Protein AF-A0A2H0BUF7-F1 (afdb_monomer)

Structure (mmCIF, N/CA/C/O backbone):
data_AF-A0A2H0BUF7-F1
#
_entry.id   AF-A0A2H0BUF7-F1
#
loop_
_atom_site.group_PDB
_atom_site.id
_atom_site.type_symbol
_atom_site.label_atom_id
_atom_site.label_alt_id
_atom_site.label_comp_id
_atom_site.label_asym_id
_atom_site.label_entity_id
_atom_site.label_seq_id
_atom_site.pdbx_PDB_ins_code
_atom_site.Cartn_x
_atom_site.Cartn_y
_atom_site.Cartn_z
_atom_site.occupancy
_atom_site.B_iso_or_equiv
_atom_site.auth_seq_id
_atom_site.auth_comp_id
_atom_site.auth_asym_id
_atom_site.auth_atom_id
_atom_site.pdbx_PDB_model_num
ATOM 1 N N . MET A 1 1 ? 34.491 9.961 -11.229 1.00 49.19 1 MET A N 1
ATOM 2 C CA . MET A 1 1 ? 33.604 10.012 -12.411 1.00 49.19 1 MET A CA 1
ATOM 3 C C . MET A 1 1 ? 32.271 9.423 -11.972 1.00 49.19 1 MET A C 1
ATOM 5 O O . MET A 1 1 ? 32.288 8.319 -11.448 1.00 49.19 1 MET A O 1
ATOM 9 N N . VAL A 1 2 ? 31.170 10.182 -12.011 1.00 62.03 2 VAL A N 1
ATOM 10 C CA . VAL A 1 2 ? 29.871 9.695 -11.502 1.00 62.03 2 VAL A CA 1
ATOM 11 C C . VAL A 1 2 ? 29.330 8.655 -12.473 1.00 62.03 2 VAL A C 1
ATOM 13 O O . VAL A 1 2 ? 29.173 8.952 -13.656 1.00 62.03 2 VAL A O 1
ATOM 16 N N . ASP A 1 3 ? 29.054 7.457 -11.966 1.00 88.12 3 ASP A N 1
ATOM 17 C CA . ASP A 1 3 ? 28.520 6.349 -12.750 1.00 88.12 3 ASP A CA 1
ATOM 18 C C . ASP A 1 3 ? 27.209 6.746 -13.457 1.00 88.12 3 ASP A C 1
ATOM 20 O O . ASP A 1 3 ? 26.319 7.364 -12.863 1.00 88.12 3 ASP A O 1
ATOM 24 N N . LEU A 1 4 ? 27.096 6.405 -14.741 1.00 88.19 4 LEU A N 1
ATOM 25 C CA . LEU A 1 4 ? 25.970 6.774 -15.602 1.00 88.19 4 LEU A CA 1
ATOM 26 C C . LEU A 1 4 ? 24.648 6.216 -15.049 1.00 88.19 4 LEU A C 1
ATOM 28 O O . LEU A 1 4 ? 23.607 6.873 -15.110 1.00 88.19 4 LEU A O 1
ATOM 32 N N . SER A 1 5 ? 24.710 5.048 -14.404 1.00 88.19 5 SER A N 1
ATOM 33 C CA . SER A 1 5 ? 23.574 4.433 -13.718 1.00 88.19 5 SER A CA 1
ATOM 34 C C . SER A 1 5 ? 23.087 5.266 -12.524 1.00 88.19 5 SER A C 1
ATOM 36 O O . SER A 1 5 ? 21.879 5.419 -12.323 1.00 88.19 5 SER A O 1
ATOM 38 N N . THR A 1 6 ? 24.013 5.886 -11.788 1.00 91.31 6 THR A N 1
ATOM 39 C CA . THR A 1 6 ? 23.703 6.773 -10.660 1.00 91.31 6 THR A CA 1
ATOM 40 C C . THR A 1 6 ? 23.067 8.070 -11.156 1.00 91.31 6 THR A C 1
ATOM 42 O O . THR A 1 6 ? 22.074 8.524 -10.589 1.00 91.31 6 THR A O 1
ATOM 45 N N . GLN A 1 7 ? 23.561 8.629 -12.265 1.00 90.56 7 GLN A N 1
ATOM 46 C CA . GLN A 1 7 ? 22.965 9.818 -12.886 1.00 90.56 7 GLN A CA 1
ATOM 47 C C . GLN A 1 7 ? 21.537 9.549 -13.383 1.00 90.56 7 GLN A C 1
ATOM 49 O O . GLN A 1 7 ? 20.648 10.382 -13.198 1.00 90.56 7 GLN A O 1
ATOM 54 N N . ALA A 1 8 ? 21.293 8.373 -13.970 1.00 87.94 8 ALA A N 1
ATOM 55 C CA . ALA A 1 8 ? 19.965 7.966 -14.422 1.00 87.94 8 ALA A CA 1
ATOM 56 C C . ALA A 1 8 ? 18.971 7.843 -13.255 1.00 87.94 8 ALA A C 1
ATOM 58 O O . ALA A 1 8 ? 17.825 8.281 -13.366 1.00 87.94 8 ALA A O 1
ATOM 59 N N . ILE A 1 9 ? 19.417 7.289 -12.120 1.00 85.94 9 ILE A N 1
ATOM 60 C CA . ILE A 1 9 ? 18.610 7.190 -10.895 1.00 85.94 9 ILE A CA 1
ATOM 61 C C . ILE A 1 9 ? 18.313 8.582 -10.335 1.00 85.94 9 ILE A C 1
ATOM 63 O O . ILE A 1 9 ? 17.163 8.877 -10.026 1.00 85.94 9 ILE A O 1
ATOM 67 N N . GLN A 1 10 ? 19.317 9.456 -10.243 1.00 86.94 10 GLN A N 1
ATOM 68 C CA . GLN A 1 10 ? 19.128 10.823 -9.750 1.00 86.94 10 GLN A CA 1
ATOM 69 C C . GLN A 1 10 ? 18.143 11.617 -10.617 1.00 86.94 10 GLN A C 1
ATOM 71 O O . GLN A 1 10 ? 17.283 12.308 -10.078 1.00 86.94 10 GLN A O 1
ATOM 76 N N . ALA A 1 11 ? 18.211 11.472 -11.944 1.00 85.00 11 ALA A N 1
ATOM 77 C CA . ALA A 1 11 ? 17.245 12.085 -12.854 1.00 85.00 11 ALA A CA 1
ATOM 78 C C . ALA A 1 11 ? 15.816 11.568 -12.610 1.00 85.00 11 ALA A C 1
ATOM 80 O O . ALA A 1 11 ? 14.881 12.361 -12.529 1.00 85.00 11 ALA A O 1
ATOM 81 N N . ALA A 1 12 ? 15.647 10.255 -12.415 1.00 80.81 12 ALA A N 1
ATOM 82 C CA . ALA A 1 12 ? 14.349 9.662 -12.090 1.00 80.81 12 ALA A CA 1
ATOM 83 C C . ALA A 1 12 ? 13.805 10.140 -10.729 1.00 80.81 12 ALA A C 1
ATOM 85 O O . ALA A 1 12 ? 12.618 10.436 -10.616 1.00 80.81 12 ALA A O 1
ATOM 86 N N . LEU A 1 13 ? 14.663 10.267 -9.710 1.00 80.38 13 LEU A N 1
ATOM 87 C CA . LEU A 1 13 ? 14.287 10.801 -8.393 1.00 80.38 13 LEU A CA 1
ATOM 88 C C . LEU A 1 13 ? 13.879 12.279 -8.458 1.00 80.38 13 LEU A C 1
ATOM 90 O O . LEU A 1 13 ? 12.966 12.694 -7.750 1.00 80.38 13 LEU A O 1
ATOM 94 N N . ALA A 1 14 ? 14.508 13.057 -9.340 1.00 84.12 14 ALA A N 1
ATOM 95 C CA . ALA A 1 14 ? 14.150 14.447 -9.610 1.00 84.12 14 ALA A CA 1
ATOM 96 C C . ALA A 1 14 ? 12.907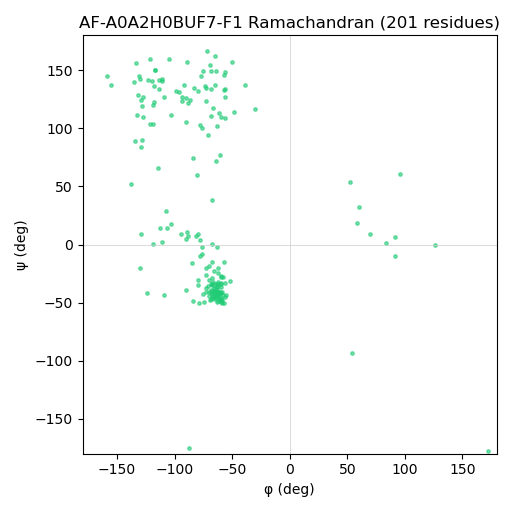 14.602 -10.513 1.00 84.12 14 ALA A C 1
ATOM 98 O O . ALA A 1 14 ? 12.562 15.723 -10.877 1.00 84.12 14 ALA A O 1
ATOM 99 N N . CYS A 1 15 ? 12.243 13.500 -10.889 1.00 84.50 15 CYS A N 1
ATOM 100 C CA . CYS A 1 15 ? 11.136 13.469 -11.852 1.00 84.50 15 CYS A CA 1
ATOM 101 C C . CYS A 1 15 ? 11.496 14.010 -13.252 1.00 84.50 15 CYS A C 1
ATOM 103 O O . CYS A 1 15 ? 10.609 14.307 -14.052 1.00 84.50 15 CYS A O 1
ATOM 105 N N . ASP A 1 16 ? 12.787 14.092 -13.586 1.00 87.31 16 ASP A N 1
ATOM 106 C CA . ASP A 1 16 ? 13.272 14.426 -14.926 1.00 87.31 16 ASP A CA 1
ATOM 107 C C . ASP A 1 16 ? 13.300 13.153 -15.786 1.00 87.31 16 ASP A C 1
ATOM 109 O O . ASP A 1 16 ? 14.335 12.521 -16.037 1.00 87.31 16 ASP A O 1
ATOM 113 N N . TRP A 1 17 ? 12.105 12.726 -16.198 1.00 86.00 17 TRP A N 1
ATOM 114 C CA . TRP A 1 17 ? 11.909 11.463 -16.904 1.00 86.00 17 TRP A CA 1
ATOM 115 C C . TRP A 1 17 ? 12.558 11.449 -18.286 1.00 86.00 17 TRP A C 1
ATOM 117 O O . TRP A 1 17 ? 13.036 10.404 -18.722 1.00 86.00 17 TRP A O 1
ATOM 127 N N . GLN A 1 18 ? 12.626 12.590 -18.978 1.00 89.62 18 GLN A N 1
ATOM 128 C CA . GLN A 1 18 ? 13.263 12.663 -20.295 1.00 89.62 18 GLN A CA 1
ATOM 129 C C . GLN A 1 18 ? 14.776 12.461 -20.191 1.00 89.62 18 GLN A C 1
ATOM 131 O O . GLN A 1 18 ? 15.356 11.725 -20.997 1.00 89.62 18 GLN A O 1
ATOM 136 N N . LYS A 1 19 ? 15.419 13.057 -19.179 1.00 88.44 19 LYS A N 1
ATOM 137 C CA . LYS A 1 19 ? 16.836 12.817 -18.900 1.00 88.44 19 LYS A CA 1
ATOM 138 C C . LYS A 1 19 ? 17.081 11.386 -18.429 1.00 88.44 19 LYS A C 1
ATOM 140 O O . LYS A 1 19 ? 18.008 10.747 -18.922 1.00 88.44 19 LYS A O 1
ATOM 145 N N . ALA A 1 20 ? 16.224 10.848 -17.560 1.00 88.44 20 ALA A N 1
ATOM 146 C CA . ALA A 1 20 ? 16.311 9.455 -17.125 1.00 88.44 20 ALA A CA 1
ATOM 147 C C . ALA A 1 20 ? 16.205 8.472 -18.306 1.00 88.44 20 ALA A C 1
ATOM 149 O O . ALA A 1 20 ? 16.967 7.509 -18.368 1.00 88.44 20 ALA A O 1
ATOM 150 N N . ILE A 1 21 ? 15.320 8.726 -19.277 1.00 93.00 21 ILE A N 1
ATOM 151 C CA . ILE A 1 21 ? 15.210 7.915 -20.500 1.00 93.00 21 ILE A CA 1
ATOM 152 C C . ILE A 1 21 ? 16.506 7.974 -21.308 1.00 93.00 21 ILE A C 1
ATOM 154 O O . ILE A 1 21 ? 17.018 6.924 -21.687 1.00 93.00 21 ILE A O 1
ATOM 158 N N . LYS A 1 22 ? 17.058 9.170 -21.556 1.00 94.12 22 LYS A N 1
ATOM 159 C CA . LYS A 1 22 ? 18.311 9.318 -22.320 1.00 94.12 22 LYS A CA 1
ATOM 160 C C . LYS A 1 22 ? 19.458 8.534 -21.684 1.00 94.12 22 LYS A C 1
ATOM 162 O O . LYS A 1 22 ? 20.087 7.729 -22.362 1.00 94.12 22 LYS A O 1
ATOM 167 N N . LEU A 1 23 ? 19.661 8.711 -20.380 1.00 93.06 23 LEU A N 1
ATOM 168 C CA . LEU A 1 23 ? 20.745 8.055 -19.648 1.00 93.06 23 LEU A CA 1
ATOM 169 C C . LEU A 1 23 ? 20.563 6.530 -19.600 1.00 93.06 23 LEU A C 1
ATOM 171 O O . LEU A 1 23 ? 21.514 5.787 -19.823 1.00 93.06 23 LEU A O 1
ATOM 175 N N . ASN A 1 24 ? 19.338 6.037 -19.378 1.00 91.69 24 ASN A N 1
ATOM 176 C CA . ASN A 1 24 ? 19.084 4.594 -19.404 1.00 91.69 24 ASN A CA 1
ATOM 177 C C . ASN A 1 24 ? 19.190 3.997 -20.817 1.00 91.69 24 ASN A C 1
ATOM 179 O O . ASN A 1 24 ? 19.596 2.848 -20.950 1.00 91.69 24 ASN A O 1
ATOM 183 N N . LEU A 1 25 ? 18.873 4.744 -21.878 1.00 93.38 25 LEU A N 1
ATOM 184 C CA . LEU A 1 25 ? 19.107 4.286 -23.251 1.00 93.38 25 LEU A CA 1
ATOM 185 C C . LEU A 1 25 ? 20.599 4.148 -23.559 1.00 93.38 25 LEU A C 1
ATOM 187 O O . LEU A 1 25 ? 20.980 3.219 -24.262 1.00 93.38 25 LEU A O 1
ATOM 191 N N . GLU A 1 26 ? 21.440 5.047 -23.050 1.00 93.56 26 GLU A N 1
ATOM 192 C CA . GLU A 1 26 ? 22.897 4.934 -23.182 1.00 93.56 26 GLU A CA 1
ATOM 193 C C . GLU A 1 26 ? 23.434 3.699 -22.449 1.00 93.56 26 GLU A C 1
ATOM 195 O O . GLU A 1 26 ? 24.213 2.943 -23.029 1.00 9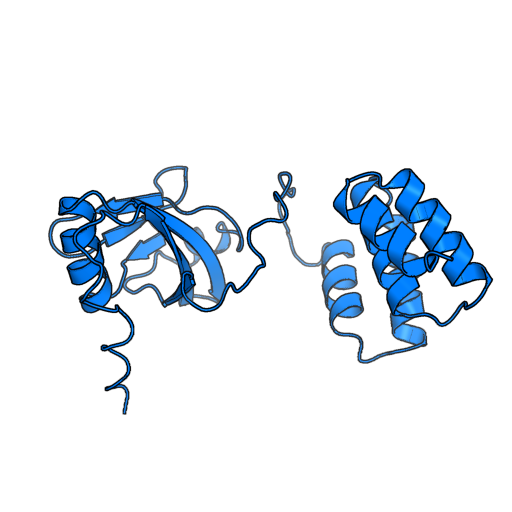3.56 26 GLU A O 1
ATOM 200 N N . LEU A 1 27 ? 22.939 3.429 -21.235 1.00 91.56 27 LEU A N 1
ATOM 201 C CA . LEU A 1 27 ? 23.263 2.208 -20.488 1.00 91.56 27 LEU A CA 1
ATOM 202 C C . LEU A 1 27 ? 22.852 0.946 -21.252 1.00 91.56 27 LEU A C 1
ATOM 204 O O . LEU A 1 27 ? 23.662 0.048 -21.438 1.00 91.56 27 LEU A O 1
ATOM 208 N N . VAL A 1 28 ? 21.621 0.894 -21.766 1.00 92.25 28 VAL A N 1
ATOM 209 C CA . VAL A 1 28 ? 21.120 -0.271 -22.514 1.00 92.25 28 VAL A CA 1
ATOM 210 C C . VAL A 1 28 ? 21.846 -0.444 -23.855 1.00 92.25 28 VAL A C 1
ATOM 212 O O . VAL A 1 28 ? 21.994 -1.564 -24.330 1.00 92.25 28 VAL A O 1
ATOM 215 N N . LYS A 1 29 ? 22.344 0.630 -24.479 1.00 91.81 29 LYS A N 1
ATOM 216 C CA . LYS A 1 29 ? 23.190 0.517 -25.681 1.00 91.81 29 LYS A CA 1
ATOM 217 C C . LYS A 1 29 ? 24.544 -0.119 -25.379 1.00 91.81 29 LYS A C 1
ATOM 219 O O . LYS A 1 29 ? 25.026 -0.896 -26.197 1.00 91.81 29 LYS A O 1
ATOM 224 N N . ALA A 1 30 ? 25.154 0.229 -24.247 1.00 90.12 30 ALA A N 1
ATOM 225 C CA . ALA A 1 30 ? 26.421 -0.357 -23.817 1.00 90.12 30 ALA A CA 1
ATOM 226 C C . ALA A 1 30 ? 26.243 -1.808 -23.341 1.00 90.12 30 ALA A C 1
ATOM 228 O O . ALA A 1 30 ? 27.054 -2.672 -23.663 1.00 90.12 30 ALA A O 1
ATOM 229 N N . THR A 1 31 ? 25.161 -2.077 -22.610 1.00 88.44 31 THR A N 1
ATOM 230 C CA . THR A 1 31 ? 24.830 -3.388 -22.040 1.00 88.44 31 THR A CA 1
ATOM 231 C C . THR A 1 31 ? 23.354 -3.719 -22.288 1.00 88.44 31 THR A C 1
ATOM 233 O O . THR A 1 31 ? 22.507 -3.413 -21.441 1.00 88.44 31 THR A O 1
ATOM 236 N N . PRO A 1 32 ? 23.020 -4.354 -23.431 1.00 88.62 32 PRO A N 1
ATOM 237 C CA . PRO A 1 32 ? 21.633 -4.654 -23.804 1.00 88.62 32 PRO A CA 1
ATOM 238 C C . PRO A 1 32 ? 20.877 -5.546 -22.815 1.00 88.62 32 PRO A C 1
ATOM 240 O O . PRO A 1 32 ? 19.659 -5.420 -22.703 1.00 88.62 32 PRO A O 1
ATOM 243 N N . ASP A 1 33 ? 21.597 -6.390 -22.074 1.00 89.25 33 ASP A N 1
ATOM 244 C CA . ASP A 1 33 ? 21.023 -7.349 -21.126 1.00 89.25 33 ASP A CA 1
ATOM 245 C C . ASP A 1 33 ? 20.967 -6.828 -19.676 1.00 89.25 33 ASP A C 1
ATOM 247 O O . ASP A 1 33 ? 20.642 -7.580 -18.755 1.00 89.25 33 ASP A O 1
ATOM 251 N N . ASP A 1 34 ? 21.251 -5.539 -19.438 1.00 89.31 34 ASP A N 1
ATOM 252 C CA . ASP A 1 34 ? 21.115 -4.942 -18.104 1.00 89.31 34 ASP A CA 1
ATOM 253 C C . ASP A 1 34 ? 19.633 -4.802 -17.714 1.00 89.31 34 ASP A C 1
ATOM 255 O O . ASP A 1 34 ? 18.953 -3.805 -17.985 1.00 89.31 34 ASP A O 1
ATOM 259 N N . VAL A 1 35 ? 19.143 -5.816 -17.001 1.00 88.44 35 VAL A N 1
ATOM 260 C CA . VAL A 1 35 ? 17.783 -5.891 -16.460 1.00 88.44 35 VAL A CA 1
ATOM 261 C C . VAL A 1 35 ? 17.442 -4.691 -15.566 1.00 88.44 35 VAL A C 1
ATOM 263 O O . VAL A 1 35 ? 16.288 -4.254 -15.543 1.00 88.44 35 VAL A O 1
ATOM 266 N N . GLN A 1 36 ? 18.402 -4.117 -14.836 1.00 87.19 36 GLN A N 1
ATOM 267 C CA . GLN A 1 36 ? 18.141 -2.962 -13.976 1.00 87.19 36 GLN A CA 1
ATOM 268 C C . GLN A 1 36 ? 17.981 -1.677 -14.793 1.00 87.19 36 GLN A C 1
ATOM 270 O O . GLN A 1 36 ? 17.080 -0.882 -14.511 1.00 87.19 36 GL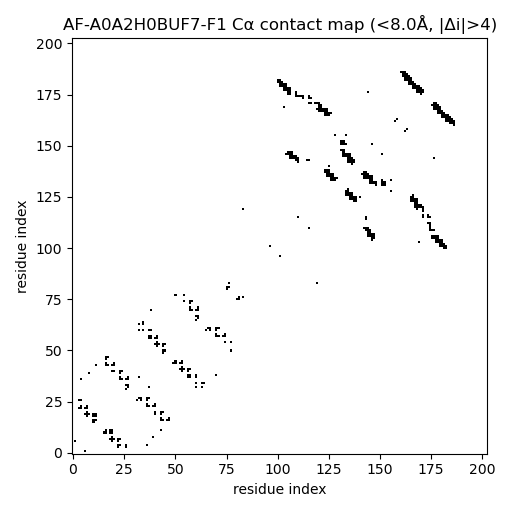N A O 1
ATOM 275 N N . ALA A 1 37 ? 18.824 -1.447 -15.804 1.00 89.38 37 ALA A N 1
ATOM 276 C CA . ALA A 1 37 ? 18.658 -0.318 -16.725 1.00 89.38 37 ALA A CA 1
ATOM 277 C C . ALA A 1 37 ? 17.366 -0.439 -17.546 1.00 89.38 37 ALA A C 1
ATOM 279 O O . ALA A 1 37 ? 16.619 0.534 -17.655 1.00 89.38 37 ALA A O 1
ATOM 280 N N . LEU A 1 38 ? 17.031 -1.638 -18.034 1.00 90.56 38 LEU A N 1
ATOM 281 C CA . LEU A 1 38 ? 15.776 -1.897 -18.746 1.00 90.56 38 LEU A CA 1
ATOM 282 C C . LEU A 1 38 ? 14.546 -1.642 -17.860 1.00 90.56 38 LEU A C 1
ATOM 284 O O . LEU A 1 38 ? 13.579 -1.030 -18.314 1.00 90.56 38 LEU A O 1
ATOM 288 N N . ASN A 1 39 ? 14.573 -2.054 -16.586 1.00 89.81 39 ASN A N 1
ATOM 289 C CA . ASN A 1 39 ? 13.480 -1.783 -15.646 1.00 89.81 39 ASN A CA 1
ATOM 290 C C . ASN A 1 39 ? 13.297 -0.280 -15.392 1.00 89.81 39 ASN A C 1
ATOM 292 O O . ASN A 1 39 ? 12.166 0.214 -15.428 1.00 89.81 39 ASN A O 1
ATOM 296 N N . ARG A 1 40 ? 14.400 0.451 -15.174 1.00 91.38 40 ARG A N 1
ATOM 297 C CA . ARG A 1 40 ? 14.392 1.914 -15.006 1.00 91.38 40 ARG A CA 1
ATOM 298 C C . ARG A 1 40 ? 13.857 2.610 -16.259 1.00 91.38 40 ARG A C 1
ATOM 300 O O . ARG A 1 40 ? 12.963 3.445 -16.153 1.00 91.38 40 ARG A O 1
ATOM 307 N N . LEU A 1 41 ? 14.322 2.199 -17.440 1.00 91.44 41 LEU A N 1
ATOM 308 C CA . LEU A 1 41 ? 13.875 2.719 -18.732 1.00 91.44 41 LEU A CA 1
ATOM 309 C C . LEU A 1 41 ? 12.373 2.499 -18.954 1.00 91.44 41 LEU A C 1
ATOM 311 O O . LEU A 1 41 ? 11.654 3.424 -19.331 1.00 91.44 41 LEU A O 1
ATOM 315 N N . ALA A 1 42 ? 11.884 1.283 -18.698 1.00 90.69 42 ALA A N 1
ATOM 316 C CA . ALA A 1 42 ? 10.470 0.952 -18.830 1.00 90.69 42 ALA A CA 1
ATOM 317 C C . ALA A 1 42 ? 9.601 1.787 -17.881 1.00 90.69 42 ALA A C 1
ATOM 319 O O . ALA A 1 42 ? 8.549 2.279 -18.290 1.00 90.69 42 ALA A O 1
ATOM 320 N N .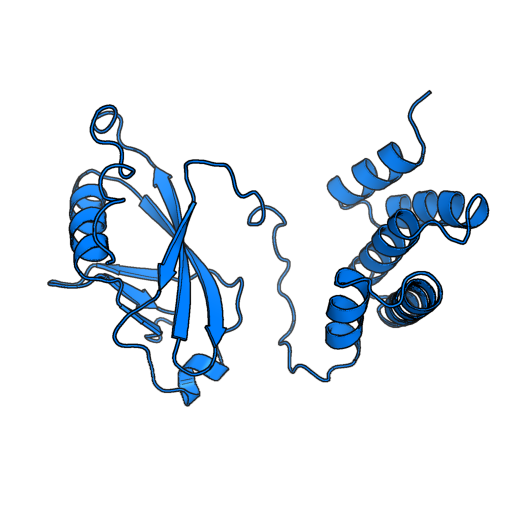 TYR A 1 43 ? 10.058 2.000 -16.643 1.00 86.69 43 TYR A N 1
ATOM 321 C CA . TYR A 1 43 ? 9.364 2.853 -15.684 1.00 86.69 43 TYR A CA 1
ATOM 322 C C . TYR A 1 43 ? 9.314 4.314 -16.149 1.00 86.69 43 TYR A C 1
ATOM 324 O O . TYR A 1 43 ? 8.241 4.911 -16.150 1.00 86.69 43 TYR A O 1
ATOM 332 N N . SER A 1 44 ? 10.426 4.882 -16.626 1.00 88.62 44 SER A N 1
ATOM 333 C CA . SER A 1 44 ? 10.436 6.255 -17.151 1.00 88.62 44 SER A CA 1
ATOM 334 C C . SER A 1 44 ? 9.529 6.428 -18.381 1.00 88.62 44 SER A C 1
ATOM 336 O O . SER A 1 44 ? 8.909 7.479 -18.543 1.00 88.62 44 SER A O 1
ATOM 338 N N . HIS A 1 45 ? 9.375 5.393 -19.216 1.00 86.44 45 HIS A 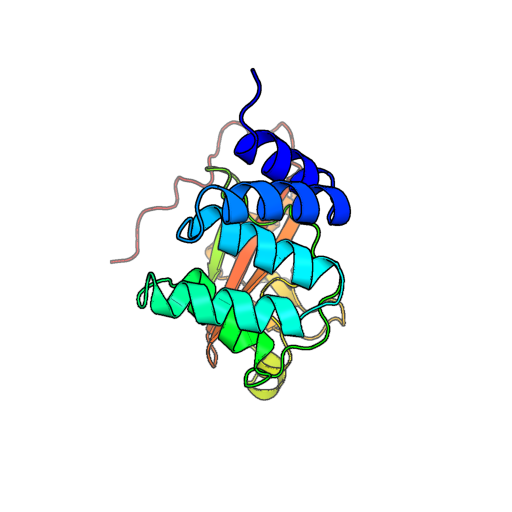N 1
ATOM 339 C CA . HIS A 1 45 ? 8.396 5.395 -20.311 1.00 86.44 45 HIS A CA 1
ATOM 340 C C . HIS A 1 45 ? 6.937 5.379 -19.833 1.00 86.44 45 HIS A C 1
ATOM 342 O O . HIS A 1 45 ? 6.098 6.021 -20.458 1.00 86.44 45 HIS A O 1
ATOM 348 N N . ILE A 1 46 ? 6.623 4.715 -18.715 1.00 83.19 46 ILE A N 1
ATOM 349 C CA . ILE A 1 46 ? 5.286 4.804 -18.100 1.00 83.19 46 ILE A CA 1
ATOM 350 C C . ILE A 1 46 ? 5.003 6.240 -17.646 1.00 83.19 46 ILE A C 1
ATOM 352 O O . ILE A 1 46 ? 3.917 6.753 -17.892 1.00 83.19 46 ILE A O 1
ATOM 356 N N . GLN A 1 47 ? 5.982 6.898 -17.018 1.00 82.12 47 GLN A N 1
ATOM 357 C CA . GLN A 1 47 ? 5.820 8.263 -16.495 1.00 82.12 47 GLN A CA 1
ATOM 358 C C . GLN A 1 47 ? 5.706 9.333 -17.591 1.00 82.12 47 GLN A C 1
ATOM 360 O O . GLN A 1 47 ? 5.231 10.433 -17.331 1.00 82.12 47 GLN A O 1
ATOM 365 N N . THR A 1 48 ? 6.123 9.016 -18.819 1.00 80.69 48 THR A N 1
ATOM 366 C CA . THR A 1 48 ? 6.053 9.911 -19.988 1.00 80.69 48 THR A CA 1
ATOM 367 C C . THR A 1 48 ? 4.908 9.565 -20.942 1.00 80.69 48 THR A C 1
ATOM 369 O O . THR A 1 48 ? 4.917 10.004 -22.089 1.00 80.69 48 THR A O 1
ATOM 372 N N . ASP A 1 49 ? 3.925 8.792 -20.469 1.00 80.19 49 ASP A N 1
ATOM 373 C CA . ASP A 1 49 ? 2.733 8.379 -21.222 1.00 80.19 49 ASP A CA 1
ATOM 374 C C . ASP A 1 49 ? 3.042 7.560 -22.498 1.00 80.19 49 ASP A C 1
ATOM 376 O O . ASP A 1 49 ? 2.301 7.577 -23.479 1.00 80.19 49 ASP A O 1
ATOM 380 N N . ASP A 1 50 ? 4.127 6.769 -22.484 1.00 79.88 50 ASP A N 1
ATOM 381 C CA . ASP A 1 50 ? 4.451 5.786 -23.533 1.00 79.88 50 ASP A CA 1
ATOM 382 C C . ASP A 1 50 ? 4.393 4.330 -23.010 1.00 79.88 50 ASP A C 1
ATOM 384 O O . ASP A 1 50 ? 5.396 3.597 -22.972 1.00 79.88 50 ASP A O 1
ATOM 388 N N . PRO A 1 51 ? 3.198 3.842 -22.618 1.00 81.62 51 PRO A N 1
ATOM 389 C CA . PRO A 1 51 ? 3.023 2.490 -22.088 1.00 81.62 51 PRO A CA 1
ATOM 390 C C . PRO A 1 51 ? 3.300 1.400 -23.135 1.00 81.62 51 PRO A C 1
ATOM 392 O O . PRO A 1 51 ? 3.622 0.260 -22.785 1.00 81.62 51 PRO A O 1
ATOM 395 N N . LYS A 1 52 ? 3.205 1.728 -24.432 1.00 84.38 52 LYS A N 1
ATOM 396 C CA . LYS A 1 52 ? 3.494 0.795 -25.531 1.00 84.38 52 LYS A CA 1
ATOM 397 C C . LYS A 1 52 ? 4.973 0.417 -25.545 1.00 84.38 52 LYS A C 1
ATOM 399 O O . LYS A 1 52 ? 5.283 -0.772 -25.661 1.00 84.38 52 LYS A O 1
ATOM 404 N N . LYS A 1 53 ? 5.879 1.392 -25.395 1.00 86.88 53 LYS A N 1
ATOM 405 C CA . LYS A 1 53 ? 7.319 1.114 -25.270 1.00 86.88 53 LYS A CA 1
ATOM 406 C C . LYS A 1 53 ? 7.640 0.381 -23.976 1.00 86.88 53 LYS A C 1
ATOM 408 O O . LYS A 1 53 ? 8.325 -0.639 -24.034 1.00 86.88 53 LYS A O 1
ATOM 413 N N . ALA A 1 54 ? 7.072 0.808 -22.848 1.00 88.06 54 ALA A N 1
ATOM 414 C CA . ALA A 1 54 ? 7.271 0.128 -21.567 1.00 88.06 54 ALA A CA 1
ATOM 415 C C . ALA A 1 54 ? 6.896 -1.364 -21.637 1.00 88.06 54 ALA A C 1
ATOM 417 O O . ALA A 1 54 ? 7.662 -2.222 -21.205 1.00 88.06 54 ALA A O 1
ATOM 418 N N . LYS A 1 55 ? 5.765 -1.704 -22.274 1.00 88.56 55 LYS A N 1
ATOM 419 C CA . LYS A 1 55 ? 5.333 -3.098 -22.467 1.00 88.56 55 LYS A CA 1
ATOM 420 C C . LYS A 1 55 ? 6.341 -3.922 -23.271 1.00 88.56 55 LYS A C 1
ATOM 422 O O . LYS A 1 55 ? 6.590 -5.078 -22.924 1.00 88.56 55 LYS A O 1
ATOM 427 N N . ARG A 1 56 ? 6.916 -3.354 -24.337 1.00 91.06 56 ARG A N 1
ATOM 428 C CA . ARG A 1 56 ? 7.946 -4.028 -25.148 1.00 91.06 56 ARG A CA 1
ATOM 429 C C . ARG A 1 56 ? 9.201 -4.301 -24.323 1.00 91.06 56 ARG A C 1
ATOM 431 O O . ARG A 1 56 ? 9.707 -5.415 -24.380 1.00 91.06 56 ARG A O 1
ATOM 438 N N . ILE A 1 57 ? 9.627 -3.331 -23.517 1.00 91.88 57 ILE A N 1
ATOM 439 C CA . ILE A 1 57 ? 10.813 -3.453 -22.661 1.00 91.88 57 ILE A CA 1
ATOM 440 C C . ILE A 1 57 ? 10.587 -4.486 -21.548 1.00 91.88 57 ILE A C 1
ATOM 442 O O . ILE A 1 57 ? 11.407 -5.373 -21.358 1.00 91.88 57 ILE A O 1
ATOM 446 N N . TYR A 1 58 ? 9.444 -4.474 -20.857 1.00 91.88 58 TYR A N 1
ATOM 447 C CA . TYR A 1 58 ? 9.153 -5.530 -19.877 1.00 91.88 58 TYR A CA 1
ATOM 448 C C . TYR A 1 58 ? 9.069 -6.918 -20.521 1.00 91.88 58 TYR A C 1
ATOM 450 O O . TYR A 1 58 ? 9.487 -7.902 -19.919 1.00 91.88 58 TYR A O 1
ATOM 458 N N . SER A 1 59 ? 8.579 -7.005 -21.762 1.00 89.75 59 SER A N 1
ATOM 459 C CA . SER A 1 59 ? 8.566 -8.270 -22.504 1.00 89.75 59 SER A CA 1
ATOM 460 C C . SER A 1 59 ? 9.978 -8.743 -22.858 1.00 89.75 59 SER A C 1
ATOM 462 O O . SER A 1 59 ? 10.208 -9.947 -22.870 1.00 89.75 59 SER A O 1
ATOM 464 N N . SER A 1 60 ? 10.919 -7.836 -23.154 1.00 91.50 60 SER A N 1
ATOM 465 C CA . SER A 1 60 ? 12.317 -8.210 -23.400 1.00 91.50 60 SER A CA 1
ATOM 466 C C . SER A 1 60 ? 13.034 -8.610 -22.115 1.00 91.50 60 SER A C 1
ATOM 468 O O . SER A 1 60 ? 13.764 -9.592 -22.136 1.00 91.50 60 SER A O 1
ATOM 470 N N . ILE A 1 61 ? 12.754 -7.945 -20.987 1.00 90.38 61 ILE A N 1
ATOM 471 C CA . ILE A 1 61 ? 13.278 -8.352 -19.674 1.00 90.38 61 ILE A CA 1
ATOM 472 C C . ILE A 1 61 ? 12.886 -9.797 -19.366 1.00 90.38 61 ILE A C 1
ATOM 474 O O . ILE A 1 61 ? 13.746 -10.576 -18.989 1.00 90.38 61 ILE A O 1
ATOM 478 N N . LEU A 1 62 ? 11.630 -10.190 -19.598 1.00 87.06 62 LEU A N 1
ATOM 479 C CA . LEU A 1 62 ? 11.172 -11.565 -19.349 1.00 87.06 62 LEU A CA 1
ATOM 480 C C . LEU A 1 62 ? 11.784 -12.620 -20.283 1.00 87.06 62 LEU A C 1
ATOM 482 O O . LEU A 1 62 ? 11.683 -13.809 -19.996 1.00 87.06 62 LEU A O 1
ATOM 486 N N . LYS A 1 63 ? 12.403 -12.213 -21.399 1.00 89.69 63 LYS A N 1
ATOM 487 C CA . LYS A 1 63 ? 13.194 -13.126 -22.238 1.00 89.69 63 LYS A CA 1
ATOM 488 C C . LYS A 1 63 ? 14.590 -13.368 -21.664 1.00 89.69 63 LYS A C 1
ATOM 490 O O . LYS A 1 63 ? 15.134 -14.441 -21.885 1.00 89.69 63 LYS A O 1
ATOM 495 N N . ILE A 1 64 ? 15.146 -12.378 -20.963 1.00 87.56 64 ILE A N 1
ATOM 496 C CA . ILE A 1 64 ? 16.469 -12.438 -20.324 1.00 87.56 64 ILE A CA 1
ATOM 497 C C . ILE A 1 64 ? 16.352 -13.101 -18.944 1.00 87.56 64 ILE A C 1
ATOM 499 O O . ILE A 1 64 ? 17.085 -14.029 -18.625 1.00 87.56 64 ILE A O 1
ATOM 503 N N . ASP A 1 65 ? 15.384 -12.650 -18.147 1.00 82.31 65 ASP A N 1
ATOM 504 C CA . ASP A 1 65 ? 15.075 -13.123 -16.800 1.00 82.31 65 ASP A CA 1
ATOM 505 C C . ASP A 1 65 ? 13.571 -13.460 -16.697 1.00 82.31 65 ASP A C 1
ATOM 507 O O . ASP A 1 65 ? 12.745 -12.605 -16.347 1.00 82.31 65 ASP A O 1
ATOM 511 N N . PRO A 1 66 ? 13.183 -14.713 -17.003 1.00 82.50 66 PRO A N 1
ATOM 512 C CA . PRO A 1 66 ? 11.790 -15.155 -16.937 1.00 82.50 66 PRO A CA 1
ATOM 513 C C . PRO A 1 66 ? 11.172 -15.082 -15.533 1.00 82.50 66 PRO A C 1
ATOM 515 O O . PRO A 1 66 ? 9.949 -14.977 -15.404 1.00 82.50 66 PRO A O 1
ATOM 518 N N . GLN A 1 67 ? 11.995 -15.126 -14.478 1.00 79.31 67 GLN A N 1
ATOM 519 C CA . GLN A 1 67 ? 11.546 -15.092 -13.083 1.00 79.31 67 GLN A CA 1
ATOM 520 C C . GLN A 1 67 ? 11.445 -13.668 -12.523 1.00 79.31 67 GLN A C 1
ATOM 522 O O . GLN A 1 67 ? 11.094 -13.485 -11.354 1.00 79.31 67 GLN A O 1
ATOM 527 N N . ASN A 1 68 ? 11.669 -12.643 -13.350 1.00 79.06 68 ASN A N 1
ATOM 528 C CA . ASN A 1 68 ? 11.614 -11.260 -12.911 1.00 79.06 68 ASN A CA 1
ATOM 529 C C . ASN A 1 68 ? 10.206 -10.865 -12.428 1.00 79.06 68 ASN A C 1
ATOM 531 O O . ASN A 1 68 ? 9.288 -10.579 -13.210 1.00 79.06 68 ASN A O 1
ATOM 535 N N . LEU A 1 69 ? 10.028 -10.821 -11.105 1.00 79.06 69 LEU A N 1
ATOM 536 C CA . LEU A 1 69 ? 8.747 -10.499 -10.473 1.00 79.06 69 LEU A CA 1
ATOM 537 C C . LEU A 1 69 ? 8.277 -9.076 -10.809 1.00 79.06 69 LEU A C 1
ATOM 539 O O . LEU A 1 69 ? 7.073 -8.844 -10.936 1.00 79.06 69 LEU A O 1
ATOM 543 N N . MET A 1 70 ? 9.203 -8.123 -10.967 1.00 76.25 70 MET A N 1
ATOM 544 C CA . MET A 1 70 ? 8.867 -6.731 -11.286 1.00 76.25 70 MET A CA 1
ATOM 545 C C . MET A 1 70 ? 8.321 -6.600 -12.710 1.00 76.25 70 MET A C 1
ATOM 547 O O . MET A 1 70 ? 7.257 -6.004 -12.901 1.00 76.25 70 MET A O 1
ATOM 551 N N . ALA A 1 71 ? 8.997 -7.200 -13.695 1.00 81.88 71 ALA A N 1
ATOM 552 C CA . ALA A 1 71 ? 8.559 -7.167 -15.087 1.00 81.88 71 ALA A CA 1
ATOM 553 C C . ALA A 1 71 ? 7.200 -7.859 -15.274 1.00 81.88 71 ALA A C 1
ATOM 555 O O . ALA A 1 71 ? 6.310 -7.284 -15.901 1.00 81.88 71 ALA A O 1
ATOM 556 N N . ASN A 1 72 ? 6.986 -9.025 -14.651 1.00 78.25 72 ASN A N 1
ATOM 557 C CA . ASN A 1 72 ? 5.692 -9.717 -14.671 1.00 78.25 72 ASN A CA 1
ATOM 558 C C . ASN A 1 72 ? 4.563 -8.859 -14.076 1.00 78.25 72 ASN A C 1
ATOM 560 O O . ASN A 1 72 ? 3.517 -8.674 -14.706 1.00 78.25 72 ASN A O 1
ATOM 564 N N . LYS A 1 73 ? 4.777 -8.281 -12.885 1.00 80.69 73 LYS A N 1
ATOM 565 C CA . LYS A 1 73 ? 3.786 -7.411 -12.228 1.00 80.69 73 LYS A CA 1
ATOM 566 C C . LYS A 1 73 ? 3.430 -6.198 -13.090 1.00 80.69 73 LYS A C 1
ATOM 568 O O . LYS A 1 73 ? 2.248 -5.913 -13.281 1.00 80.69 73 LYS A O 1
ATOM 573 N N . ASN A 1 74 ? 4.423 -5.491 -13.627 1.00 83.06 74 ASN A N 1
ATOM 574 C CA . ASN A 1 74 ? 4.190 -4.275 -14.411 1.00 83.06 74 ASN A CA 1
ATOM 575 C C . ASN A 1 74 ? 3.571 -4.567 -15.783 1.00 83.06 74 ASN A C 1
ATOM 577 O O . ASN A 1 74 ? 2.695 -3.835 -16.236 1.00 83.06 74 ASN A O 1
ATOM 581 N N . LEU A 1 75 ? 3.945 -5.672 -16.423 1.00 83.38 75 LEU A N 1
ATOM 582 C CA . LEU A 1 75 ? 3.368 -6.082 -17.698 1.00 83.38 75 LEU A CA 1
ATOM 583 C C . LEU A 1 75 ? 1.900 -6.518 -17.554 1.00 83.38 75 LEU A C 1
ATOM 585 O O . LEU A 1 75 ? 1.093 -6.227 -18.437 1.00 83.38 75 LEU A O 1
ATOM 589 N N . ASN A 1 76 ? 1.529 -7.130 -16.425 1.00 78.75 76 ASN A N 1
ATOM 590 C CA . ASN A 1 76 ? 0.132 -7.423 -16.095 1.00 78.75 76 ASN A CA 1
ATOM 591 C C . ASN A 1 76 ? -0.692 -6.147 -15.869 1.00 78.75 76 ASN A C 1
ATOM 593 O O . ASN A 1 76 ? -1.806 -6.059 -16.386 1.00 78.75 76 ASN A O 1
ATOM 597 N N . LYS A 1 77 ? -0.125 -5.129 -15.200 1.00 78.00 77 LYS A N 1
ATOM 598 C CA . LYS A 1 77 ? -0.753 -3.798 -15.078 1.00 78.00 77 LYS A CA 1
ATOM 599 C C . LYS A 1 77 ? -0.987 -3.154 -16.451 1.00 78.00 77 LYS A C 1
ATOM 601 O O . LYS A 1 77 ? -2.080 -2.679 -16.732 1.00 78.00 77 LYS A O 1
ATOM 606 N N . LEU A 1 78 ? 0.010 -3.198 -17.340 1.00 77.19 78 LEU A N 1
ATOM 607 C CA . LEU A 1 78 ? -0.068 -2.599 -18.682 1.00 77.19 78 LEU A CA 1
ATOM 608 C C . LEU A 1 78 ? -0.972 -3.361 -19.667 1.00 77.19 78 LEU A C 1
ATOM 610 O O . LEU A 1 78 ? -1.375 -2.803 -20.686 1.00 77.19 78 LEU A O 1
ATOM 614 N N . LYS A 1 79 ? -1.269 -4.642 -19.418 1.00 69.44 79 LYS A N 1
ATOM 615 C CA . LYS A 1 79 ? -2.163 -5.450 -20.266 1.00 69.44 79 LYS A CA 1
ATOM 616 C C . LYS A 1 79 ? -3.649 -5.161 -20.038 1.00 69.44 79 LYS A C 1
ATOM 618 O O . LYS A 1 79 ? -4.452 -5.656 -20.818 1.00 69.44 79 LYS A O 1
ATOM 623 N N . GLY A 1 80 ? -4.021 -4.395 -19.012 1.00 57.91 80 GLY A N 1
ATOM 624 C CA . GLY A 1 80 ? -5.428 -4.095 -18.724 1.00 57.91 80 GLY A CA 1
ATOM 625 C C . GLY A 1 80 ? -6.242 -5.293 -18.217 1.00 57.91 80 GLY A C 1
ATOM 626 O O . GLY A 1 80 ? -7.448 -5.172 -18.056 1.00 57.91 80 GLY A O 1
ATOM 627 N N . ASN A 1 81 ? -5.598 -6.426 -17.899 1.00 44.53 81 ASN A N 1
ATOM 628 C CA . ASN A 1 81 ? -6.245 -7.574 -17.240 1.00 44.53 81 ASN A CA 1
ATOM 629 C C . ASN A 1 81 ? -6.397 -7.385 -15.722 1.00 44.53 81 ASN A C 1
ATOM 631 O O . ASN A 1 81 ? -6.782 -8.303 -15.004 1.00 44.53 81 ASN A O 1
ATOM 635 N N . ILE A 1 82 ? -6.110 -6.181 -15.235 1.00 43.44 82 ILE A N 1
ATOM 636 C CA . ILE A 1 82 ? -6.569 -5.693 -13.947 1.00 43.44 82 IL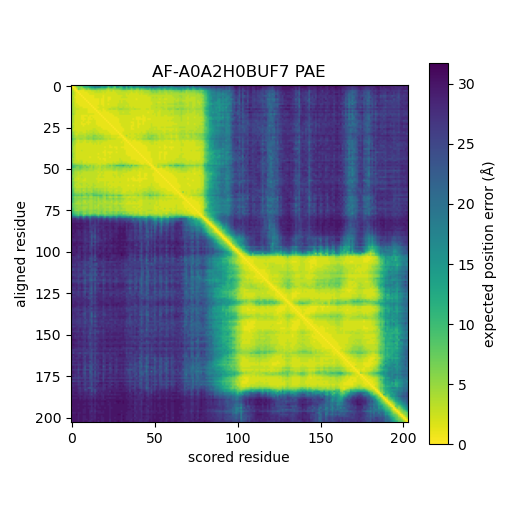E A CA 1
ATOM 637 C C . ILE A 1 82 ? -7.200 -4.344 -14.257 1.00 43.44 82 ILE A C 1
ATOM 639 O O . ILE A 1 82 ? -6.530 -3.453 -14.778 1.00 43.44 82 ILE A O 1
ATOM 643 N N . SER A 1 83 ? -8.490 -4.215 -13.973 1.00 36.53 83 SER A N 1
ATOM 644 C CA . SER A 1 83 ? -9.247 -2.969 -14.023 1.00 36.53 83 SER A CA 1
ATOM 645 C C . SER A 1 83 ? -8.691 -1.988 -12.984 1.00 36.53 83 SER A C 1
ATOM 647 O O . SER A 1 83 ? -9.289 -1.771 -11.937 1.00 36.53 83 SER A O 1
ATOM 649 N N . THR A 1 84 ? -7.504 -1.431 -13.216 1.00 37.41 84 THR A N 1
ATOM 650 C CA . THR A 1 84 ? -6.938 -0.384 -12.368 1.00 37.41 84 THR A CA 1
ATOM 651 C C . THR A 1 84 ? -7.384 0.960 -12.904 1.00 37.41 84 THR A C 1
ATOM 653 O O . THR A 1 84 ? -6.920 1.434 -13.942 1.00 37.41 84 THR A O 1
ATOM 656 N N . VAL A 1 85 ? -8.325 1.537 -12.165 1.00 36.72 85 VAL A N 1
ATOM 657 C CA . VAL A 1 85 ? -8.704 2.946 -12.162 1.00 36.72 85 VAL A CA 1
ATOM 658 C C . VAL A 1 85 ? -7.454 3.825 -12.294 1.00 36.72 85 VAL A C 1
ATOM 660 O O . VAL A 1 85 ? -6.430 3.543 -11.671 1.00 36.72 85 VAL A O 1
ATOM 663 N N . LYS A 1 86 ? -7.556 4.869 -13.131 1.00 33.41 86 LYS A N 1
ATOM 664 C CA . LYS A 1 86 ? -6.576 5.951 -13.315 1.00 33.41 86 LYS A CA 1
ATOM 665 C C . LYS A 1 86 ? -5.788 6.218 -12.029 1.00 33.41 86 LYS A C 1
ATOM 667 O O . LYS A 1 86 ? -6.358 6.657 -11.033 1.00 33.41 86 LYS A O 1
ATOM 672 N N . ALA A 1 87 ? -4.480 5.987 -12.088 1.00 37.94 87 ALA A N 1
ATOM 673 C CA . ALA A 1 87 ? -3.557 6.438 -11.066 1.00 37.94 87 ALA A CA 1
ATOM 674 C C . ALA A 1 87 ? -3.615 7.971 -11.000 1.00 37.94 87 ALA A C 1
ATOM 676 O O . ALA A 1 87 ? -3.219 8.655 -11.943 1.00 37.94 87 ALA A O 1
ATOM 677 N N . LEU A 1 88 ? -4.120 8.508 -9.889 1.00 36.34 88 LEU A N 1
ATOM 678 C CA . LEU A 1 88 ? -3.695 9.826 -9.437 1.00 36.34 88 LEU A CA 1
ATOM 679 C C . LEU A 1 88 ? -2.198 9.758 -9.089 1.00 36.34 88 LEU A C 1
ATOM 681 O O . LEU A 1 88 ? -1.717 8.689 -8.687 1.00 36.34 88 LEU A O 1
ATOM 685 N N . PRO A 1 89 ? -1.454 10.864 -9.264 1.00 38.25 89 PRO A N 1
ATOM 686 C CA . PRO A 1 89 ? -0.013 10.904 -9.058 1.00 38.25 89 PRO A CA 1
ATOM 687 C C . PRO A 1 89 ? 0.307 10.436 -7.640 1.00 38.25 89 PRO A C 1
ATOM 689 O O . PRO A 1 89 ? -0.001 11.091 -6.646 1.00 38.25 89 PRO A O 1
ATOM 692 N N . THR A 1 90 ? 0.887 9.244 -7.554 1.00 40.34 90 THR A N 1
ATOM 693 C CA . THR A 1 90 ? 1.350 8.675 -6.298 1.00 40.34 90 THR A CA 1
ATOM 694 C C . THR A 1 90 ? 2.637 9.406 -5.961 1.00 40.34 90 THR A C 1
ATOM 696 O O . THR A 1 90 ? 3.684 9.110 -6.535 1.00 40.34 90 THR A O 1
ATOM 699 N N . ASN A 1 91 ? 2.560 10.389 -5.061 1.00 38.09 91 ASN A N 1
ATOM 700 C CA . ASN A 1 91 ? 3.743 10.906 -4.384 1.00 38.09 91 ASN A CA 1
ATOM 701 C C . ASN A 1 91 ? 4.533 9.699 -3.868 1.00 38.09 91 ASN A C 1
ATOM 703 O O . ASN A 1 91 ? 4.050 8.950 -3.017 1.00 38.09 91 ASN A O 1
ATOM 707 N N . GLY A 1 92 ? 5.726 9.490 -4.427 1.00 40.81 92 GLY A N 1
ATOM 708 C CA . GLY A 1 92 ? 6.621 8.360 -4.171 1.00 40.81 92 GLY A CA 1
ATOM 709 C C . GLY A 1 92 ? 7.228 8.336 -2.765 1.00 40.81 92 GLY A C 1
ATOM 710 O O . GLY A 1 92 ? 8.395 8.000 -2.617 1.00 40.81 92 GLY A O 1
ATOM 711 N N . GLN A 1 93 ? 6.465 8.702 -1.734 1.00 40.47 93 GLN A N 1
ATOM 712 C CA . GLN A 1 93 ? 6.909 8.768 -0.340 1.00 40.47 93 GLN A CA 1
ATOM 713 C C . GLN A 1 93 ? 6.276 7.711 0.577 1.00 40.47 93 GLN A C 1
ATOM 715 O O . GLN A 1 93 ? 6.580 7.692 1.766 1.00 40.47 93 GLN A O 1
ATOM 720 N N . ILE A 1 94 ? 5.438 6.802 0.067 1.00 44.44 94 ILE A N 1
ATOM 721 C CA . ILE A 1 94 ? 4.790 5.761 0.897 1.00 44.44 94 ILE A CA 1
ATOM 722 C C . ILE A 1 94 ? 5.400 4.373 0.640 1.00 44.44 94 ILE A C 1
ATOM 724 O O . ILE A 1 94 ? 4.746 3.345 0.773 1.00 44.44 94 ILE A O 1
ATOM 728 N N . TYR A 1 95 ? 6.676 4.319 0.258 1.00 42.66 95 TYR A N 1
ATOM 729 C CA . TYR A 1 95 ? 7.415 3.055 0.212 1.00 42.66 95 TYR A CA 1
ATOM 730 C C . TYR A 1 95 ? 8.825 3.215 0.767 1.00 42.66 95 TYR A C 1
ATOM 732 O O . TYR A 1 95 ? 9.819 2.862 0.142 1.00 42.66 95 TYR A O 1
ATOM 740 N N . ILE A 1 96 ? 8.901 3.780 1.966 1.00 40.72 96 ILE A N 1
ATOM 741 C CA . ILE A 1 96 ? 10.044 3.558 2.837 1.00 40.72 96 ILE A CA 1
ATOM 742 C C . ILE A 1 96 ? 9.448 2.902 4.076 1.00 40.72 96 ILE A C 1
ATOM 744 O O . ILE A 1 96 ? 8.776 3.555 4.876 1.00 40.72 96 ILE A O 1
ATOM 748 N N . ASP A 1 97 ? 9.634 1.585 4.186 1.00 41.78 97 ASP A N 1
ATOM 749 C CA . ASP A 1 97 ? 9.612 0.891 5.471 1.00 41.78 97 ASP A CA 1
ATOM 750 C C . ASP A 1 97 ? 10.742 1.508 6.307 1.00 41.78 97 ASP A C 1
ATOM 752 O O . ASP A 1 97 ? 11.841 0.970 6.391 1.00 41.78 97 ASP A O 1
ATOM 756 N N . GLU A 1 98 ? 10.518 2.705 6.855 1.00 41.00 98 GLU A N 1
ATOM 757 C CA . GLU A 1 98 ? 11.372 3.249 7.898 1.00 41.00 98 GLU A CA 1
ATOM 758 C C . GLU A 1 98 ? 11.133 2.366 9.127 1.00 41.00 98 GLU A C 1
ATOM 760 O O . GLU A 1 98 ? 10.024 2.381 9.687 1.00 41.00 98 GLU A O 1
ATOM 765 N N . PRO A 1 99 ? 12.120 1.554 9.545 1.00 38.88 99 PRO A N 1
ATOM 766 C CA . PRO A 1 99 ? 11.952 0.693 10.702 1.00 38.88 99 PRO A CA 1
ATOM 767 C C . PRO A 1 99 ? 11.654 1.570 11.928 1.00 38.88 99 PRO A C 1
ATOM 769 O O . PRO A 1 99 ? 12.512 2.310 12.401 1.00 38.88 99 PRO A O 1
ATOM 772 N N . GLY A 1 100 ? 10.414 1.509 12.433 1.00 47.47 100 GLY A N 1
ATOM 773 C CA . GLY A 1 100 ? 10.010 2.159 13.688 1.00 47.47 100 GLY A CA 1
ATOM 774 C C . GLY A 1 100 ? 8.798 3.106 13.659 1.00 47.47 100 GLY A C 1
ATOM 775 O O . GLY A 1 100 ? 8.452 3.633 14.724 1.00 47.47 100 GLY A O 1
ATOM 776 N N . MET A 1 101 ? 8.130 3.334 12.515 1.00 53.22 101 MET A N 1
ATOM 777 C CA . MET A 1 101 ? 6.954 4.238 12.460 1.00 53.22 101 MET A CA 1
ATOM 778 C C . MET A 1 101 ? 5.690 3.692 11.783 1.00 53.22 101 MET A C 1
ATOM 780 O O . MET A 1 101 ? 4.604 4.195 12.078 1.00 53.22 101 MET A O 1
ATOM 784 N N . THR A 1 102 ? 5.798 2.665 10.941 1.00 57.91 102 THR A N 1
ATOM 785 C CA . THR A 1 102 ? 4.664 2.139 10.168 1.00 57.91 102 THR A CA 1
ATOM 786 C C . THR A 1 102 ? 4.253 0.768 10.692 1.00 57.91 102 THR A C 1
ATOM 788 O O . THR A 1 102 ? 5.085 -0.129 10.812 1.00 57.91 102 THR A O 1
ATOM 791 N N . ARG A 1 103 ? 2.967 0.582 11.013 1.00 70.56 103 ARG A N 1
ATOM 792 C CA . ARG A 1 103 ? 2.415 -0.732 11.378 1.00 70.56 103 ARG A CA 1
ATOM 793 C C . ARG A 1 103 ? 1.342 -1.186 10.414 1.00 70.56 103 ARG A C 1
ATOM 795 O O . ARG A 1 103 ? 0.479 -0.406 10.032 1.00 70.56 103 ARG A O 1
ATOM 802 N N . CYS A 1 104 ? 1.419 -2.457 10.040 1.00 82.19 104 CYS A N 1
ATOM 803 C CA . CYS A 1 104 ? 0.415 -3.138 9.241 1.00 82.19 104 CYS A CA 1
ATOM 804 C C . CYS A 1 104 ? -0.614 -3.766 10.180 1.00 82.19 104 CYS A C 1
ATOM 806 O O . CYS A 1 104 ? -0.241 -4.518 11.078 1.00 82.19 104 CYS A O 1
ATOM 808 N N . VAL A 1 105 ? -1.888 -3.457 9.971 1.00 87.62 105 VAL A N 1
ATOM 809 C CA . VAL A 1 105 ? -2.990 -3.922 10.813 1.00 87.62 105 VAL A CA 1
ATOM 810 C C . VAL A 1 105 ? -4.090 -4.479 9.927 1.00 87.62 105 VAL A C 1
ATOM 812 O O . VAL A 1 105 ? -4.524 -3.807 8.993 1.00 87.62 105 VAL A O 1
ATOM 815 N N . GLU A 1 106 ? -4.548 -5.691 10.224 1.00 89.38 106 GLU A N 1
ATOM 816 C CA . GLU A 1 106 ? -5.732 -6.261 9.585 1.00 89.38 106 GLU A CA 1
ATOM 817 C C . GLU A 1 106 ? -6.998 -5.694 10.241 1.00 89.38 106 GLU A C 1
ATOM 819 O O . GLU A 1 106 ? -7.105 -5.617 11.467 1.00 89.38 106 GLU A O 1
ATOM 824 N N . LEU A 1 107 ? -7.948 -5.250 9.418 1.00 92.31 107 LEU A N 1
ATOM 825 C CA . LEU A 1 107 ? -9.229 -4.734 9.882 1.00 92.31 107 LEU A CA 1
ATOM 826 C C . LEU A 1 107 ? -10.161 -5.875 10.283 1.00 92.31 107 LEU A C 1
ATOM 828 O O . LEU A 1 107 ? -10.227 -6.915 9.634 1.00 92.31 107 LEU A O 1
ATOM 832 N N . VAL A 1 108 ? -10.962 -5.621 11.311 1.00 92.75 108 VAL A N 1
ATOM 833 C CA . VAL A 1 108 ? -12.079 -6.468 11.735 1.00 92.75 108 VAL A CA 1
ATOM 834 C C . VAL A 1 108 ? -13.403 -5.836 11.318 1.00 92.75 108 VAL A C 1
ATOM 836 O O . VAL A 1 108 ? -13.477 -4.628 11.095 1.00 92.75 108 VAL A O 1
ATOM 839 N N . ASN A 1 109 ? -14.473 -6.631 11.245 1.00 92.44 109 ASN A N 1
ATOM 840 C CA . ASN A 1 109 ? -15.805 -6.167 10.834 1.00 92.44 109 ASN A CA 1
ATOM 841 C C . ASN A 1 109 ? -15.762 -5.411 9.494 1.00 92.44 109 ASN A C 1
ATOM 843 O O . ASN A 1 109 ? -16.174 -4.254 9.415 1.00 92.44 109 ASN A O 1
ATOM 847 N N . THR A 1 110 ? -15.188 -6.040 8.467 1.00 93.31 110 THR A N 1
ATOM 848 C CA . THR A 1 110 ? -15.012 -5.428 7.147 1.00 93.31 110 THR A CA 1
ATOM 849 C C . THR A 1 110 ? -16.341 -5.231 6.420 1.00 93.31 110 THR A C 1
ATOM 851 O O . THR A 1 110 ? -17.336 -5.915 6.672 1.00 93.31 110 THR A O 1
ATOM 854 N N . ALA A 1 111 ? -16.362 -4.255 5.518 1.00 92.62 111 ALA A N 1
ATOM 855 C CA . ALA A 1 111 ? -17.513 -3.957 4.683 1.00 92.62 111 ALA A CA 1
ATOM 856 C C . ALA A 1 111 ? -17.840 -5.116 3.718 1.00 92.62 111 ALA A C 1
ATOM 858 O O . ALA A 1 111 ? -16.989 -5.969 3.440 1.00 92.62 111 ALA A O 1
ATOM 859 N N . PRO A 1 112 ? -19.058 -5.155 3.147 1.00 91.50 112 PRO A N 1
ATOM 860 C CA . PRO A 1 112 ? -19.419 -6.155 2.149 1.00 91.50 112 PRO A CA 1
ATOM 861 C C . PRO A 1 112 ? -18.466 -6.151 0.947 1.00 91.50 112 PRO A C 1
ATOM 863 O O . PRO A 1 112 ? -18.000 -5.098 0.511 1.00 91.50 112 PRO A O 1
ATOM 866 N N . LYS A 1 113 ? -18.252 -7.319 0.326 1.00 87.69 113 LYS A N 1
ATOM 867 C CA . LYS A 1 113 ? -17.337 -7.483 -0.825 1.00 87.69 113 LYS A CA 1
ATOM 868 C C . LYS A 1 113 ? -17.601 -6.498 -1.974 1.00 87.69 113 LYS A C 1
ATOM 870 O O . LYS A 1 113 ? -16.673 -6.113 -2.675 1.00 87.69 113 LYS A O 1
ATOM 875 N N . VAL A 1 114 ? -18.856 -6.087 -2.173 1.00 87.06 114 VAL A N 1
ATOM 876 C CA . VAL A 1 114 ? -19.251 -5.112 -3.207 1.00 87.06 114 VAL A CA 1
ATOM 877 C C . VAL A 1 114 ? -18.616 -3.738 -2.967 1.00 87.06 114 VAL A C 1
ATOM 879 O O . VAL A 1 114 ? -18.232 -3.074 -3.926 1.00 87.06 114 VAL A O 1
ATOM 882 N N . VAL A 1 115 ? -18.480 -3.331 -1.703 1.00 86.81 115 VAL A N 1
ATOM 883 C CA . VAL A 1 115 ? -17.799 -2.093 -1.303 1.00 86.81 115 VAL A CA 1
ATOM 884 C C . VAL A 1 115 ? -16.291 -2.275 -1.433 1.00 86.81 115 VAL A C 1
ATOM 886 O O . VAL A 1 115 ? -15.629 -1.491 -2.104 1.00 86.81 115 VAL A O 1
ATOM 889 N N . LEU A 1 116 ? -15.756 -3.370 -0.881 1.00 87.06 116 LEU A N 1
ATOM 890 C CA . LEU A 1 116 ? -14.315 -3.636 -0.871 1.00 87.06 116 LEU A CA 1
ATOM 891 C C . LEU A 1 116 ? -13.703 -3.715 -2.275 1.00 87.06 116 LEU A C 1
ATOM 893 O O . LEU A 1 116 ? -12.608 -3.209 -2.490 1.00 87.06 116 LEU A O 1
ATOM 897 N N . LYS A 1 117 ? -14.426 -4.268 -3.256 1.00 84.62 117 LYS A N 1
ATOM 898 C CA . LYS A 1 117 ? -13.978 -4.331 -4.660 1.00 84.62 117 LYS A CA 1
ATOM 899 C C . LYS A 1 117 ? -13.764 -2.963 -5.315 1.00 84.62 117 LYS A C 1
ATOM 901 O O . LYS A 1 117 ? -13.079 -2.892 -6.329 1.00 84.62 117 LYS A O 1
ATOM 906 N N . LYS A 1 118 ? -14.360 -1.896 -4.777 1.00 84.50 118 LYS A N 1
ATOM 907 C CA . LYS A 1 118 ? -14.174 -0.523 -5.276 1.00 84.50 118 LYS A CA 1
ATOM 908 C C . LYS A 1 118 ? -12.926 0.140 -4.688 1.00 84.50 118 LYS A C 1
ATOM 910 O O . LYS A 1 118 ? -12.475 1.160 -5.201 1.00 84.50 118 LYS A O 1
ATOM 915 N N . ILE A 1 119 ? -12.380 -0.419 -3.610 1.00 83.06 119 ILE A N 1
ATOM 916 C CA . ILE A 1 119 ? -11.260 0.152 -2.869 1.00 83.06 119 ILE A CA 1
ATOM 917 C C . ILE A 1 119 ? -9.961 -0.305 -3.520 1.00 83.06 119 ILE A C 1
ATOM 919 O O . ILE A 1 119 ? -9.700 -1.497 -3.664 1.00 83.06 119 ILE A O 1
ATOM 923 N N . THR A 1 120 ? -9.127 0.661 -3.893 1.00 78.50 120 THR A N 1
ATOM 924 C CA . THR A 1 120 ? -7.818 0.386 -4.488 1.00 78.50 120 THR A CA 1
ATOM 925 C C . THR A 1 120 ? -6.736 0.430 -3.406 1.00 78.50 120 THR A C 1
ATOM 927 O O . THR A 1 120 ? -6.690 1.393 -2.642 1.00 78.50 120 THR A O 1
ATOM 930 N N . PRO A 1 121 ? -5.846 -0.573 -3.313 1.00 83.69 121 PRO A N 1
ATOM 931 C CA . PRO A 1 121 ? -4.674 -0.494 -2.447 1.00 83.69 121 PRO A CA 1
ATOM 932 C C . PRO A 1 121 ? -3.789 0.721 -2.764 1.00 83.69 121 PRO A C 1
ATOM 934 O O . PRO A 1 121 ? -3.649 1.117 -3.918 1.00 83.69 121 PRO A O 1
ATOM 937 N N . GLY A 1 122 ? -3.169 1.300 -1.740 1.00 75.62 122 GLY A N 1
ATOM 938 C CA . GLY A 1 122 ? -2.310 2.483 -1.822 1.00 75.62 122 GLY A CA 1
ATOM 939 C C . GLY A 1 122 ? -3.037 3.813 -1.617 1.00 75.62 122 GLY A C 1
ATOM 940 O O . GLY A 1 122 ? -2.374 4.835 -1.450 1.00 75.62 122 GLY A O 1
ATOM 941 N N . ILE A 1 123 ? -4.374 3.826 -1.584 1.00 81.94 123 ILE A N 1
ATOM 942 C CA . ILE A 1 123 ? -5.124 5.052 -1.294 1.00 81.94 123 ILE A CA 1
ATOM 943 C C . ILE A 1 123 ? -5.061 5.399 0.193 1.00 81.94 123 ILE A C 1
ATOM 945 O O . ILE A 1 123 ? -5.003 4.518 1.061 1.00 81.94 123 ILE A O 1
ATOM 949 N N . LYS A 1 124 ? -5.113 6.699 0.479 1.00 86.62 124 LYS A N 1
ATOM 950 C CA . LYS A 1 124 ? -5.263 7.212 1.837 1.00 86.62 124 LYS A CA 1
ATOM 951 C C . LYS A 1 124 ? -6.627 6.809 2.393 1.00 86.62 124 LYS A C 1
ATOM 953 O O . LYS A 1 124 ? -7.636 6.873 1.694 1.00 86.62 124 LYS A O 1
ATOM 958 N N . ALA A 1 125 ? -6.635 6.387 3.649 1.00 90.44 125 ALA A N 1
ATOM 959 C CA . ALA A 1 125 ? -7.843 6.075 4.391 1.00 90.44 125 ALA A CA 1
ATOM 960 C C . ALA A 1 125 ? -8.052 7.107 5.501 1.00 90.44 125 ALA A C 1
ATOM 962 O O . ALA A 1 125 ? -7.103 7.546 6.158 1.00 90.44 125 ALA A O 1
ATOM 963 N N . GLU A 1 126 ? -9.309 7.467 5.724 1.00 92.56 126 GLU A N 1
ATOM 964 C CA . GLU A 1 126 ? -9.712 8.253 6.879 1.00 92.56 126 GLU A CA 1
ATOM 965 C C . GLU A 1 126 ? -10.047 7.335 8.051 1.00 92.56 126 GLU A C 1
ATOM 967 O O . GLU A 1 126 ? -10.394 6.164 7.877 1.00 92.56 126 GLU A O 1
ATOM 972 N N . TYR A 1 127 ? -9.962 7.871 9.266 1.00 92.75 127 TYR A N 1
ATOM 973 C CA . TYR A 1 127 ? -10.384 7.157 10.461 1.00 92.75 127 TYR A CA 1
ATOM 974 C C . TYR A 1 127 ? -11.312 8.010 11.311 1.00 92.75 127 TYR A C 1
ATOM 976 O O . TYR A 1 127 ? -11.127 9.216 11.470 1.00 92.75 127 TYR A O 1
ATOM 984 N N . LYS A 1 128 ? -12.306 7.352 11.902 1.00 93.12 128 LYS A N 1
ATOM 985 C CA . LYS A 1 128 ? -13.254 7.959 12.828 1.00 93.12 128 LYS A CA 1
ATOM 986 C C . LYS A 1 128 ? -13.129 7.297 14.190 1.00 93.12 128 LYS A C 1
ATOM 988 O O . LYS A 1 128 ? -13.311 6.088 14.332 1.00 93.12 128 LYS A O 1
ATOM 993 N N . ILE A 1 129 ? -12.844 8.101 15.210 1.00 90.56 129 ILE A N 1
ATOM 994 C CA . ILE A 1 129 ? -12.771 7.631 16.594 1.00 90.56 129 ILE A CA 1
ATOM 995 C C . ILE A 1 129 ? -14.203 7.475 17.123 1.00 90.56 129 ILE A C 1
ATOM 997 O O . ILE A 1 129 ? -14.877 8.456 17.427 1.00 90.56 129 ILE A O 1
ATOM 1001 N N . GLY A 1 130 ? -14.691 6.234 17.195 1.00 85.88 130 GLY A N 1
ATOM 1002 C CA . GLY A 1 130 ? -15.984 5.899 17.797 1.00 85.88 130 GLY A CA 1
ATOM 1003 C C . GLY A 1 130 ? -15.884 5.652 19.306 1.00 85.88 130 GLY A C 1
ATOM 1004 O O . GLY A 1 130 ? -14.815 5.756 19.898 1.00 85.88 130 GLY A O 1
ATOM 1005 N N . LYS A 1 131 ? -16.984 5.243 19.956 1.00 80.62 131 LYS A N 1
ATOM 1006 C CA . LYS A 1 131 ? -17.009 4.956 21.411 1.00 80.62 131 LYS A CA 1
ATOM 1007 C C . LYS A 1 131 ? -16.303 3.663 21.830 1.00 80.62 131 LYS A C 1
ATOM 1009 O O . LYS A 1 131 ? -15.850 3.594 22.965 1.00 80.62 131 LYS A O 1
ATOM 1014 N N . LYS A 1 132 ? -16.192 2.659 20.957 1.00 80.50 132 LYS A N 1
ATOM 1015 C CA . LYS A 1 132 ? -15.508 1.383 21.270 1.00 80.50 132 LYS A CA 1
ATOM 1016 C C . LYS A 1 132 ? -14.385 1.051 20.294 1.00 80.50 132 LYS A C 1
ATOM 1018 O O . LYS A 1 132 ? -13.305 0.674 20.724 1.00 80.50 132 LYS A O 1
ATOM 1023 N N . LYS A 1 133 ? -14.612 1.277 19.001 1.00 89.31 133 LYS A N 1
ATOM 1024 C CA . LYS A 1 133 ? -13.636 1.001 17.943 1.00 89.31 133 LYS A CA 1
ATOM 1025 C C . LYS A 1 133 ? -13.300 2.258 17.157 1.00 89.31 133 LYS A C 1
ATOM 1027 O O . LYS A 1 133 ? -14.054 3.234 17.186 1.00 89.31 133 LYS A O 1
ATOM 1032 N N . ILE A 1 134 ? -12.156 2.224 16.490 1.00 93.44 134 ILE A N 1
ATOM 1033 C CA . ILE A 1 134 ? -11.808 3.189 15.453 1.00 93.44 134 ILE A CA 1
ATOM 1034 C C . ILE A 1 134 ? -12.236 2.591 14.119 1.00 93.44 134 ILE A C 1
ATOM 1036 O O . ILE A 1 134 ? -11.846 1.477 13.775 1.00 93.44 134 ILE A O 1
ATOM 1040 N N . GLU A 1 135 ? -13.067 3.325 13.394 1.00 95.25 135 GLU A N 1
ATOM 1041 C CA . GLU A 1 135 ? -13.556 2.928 12.079 1.00 95.25 135 GLU A CA 1
ATOM 1042 C C . GLU A 1 135 ? -12.635 3.481 11.004 1.00 95.25 135 GLU A C 1
ATOM 1044 O O . GLU A 1 135 ? -12.252 4.647 11.071 1.00 95.25 135 GLU A O 1
ATOM 1049 N N . ILE A 1 136 ? -12.333 2.666 10.002 1.00 94.81 136 ILE A N 1
ATOM 1050 C CA . ILE A 1 136 ? -11.607 3.059 8.803 1.00 94.81 136 ILE A CA 1
ATOM 1051 C C . ILE A 1 136 ? -12.611 3.305 7.684 1.00 94.81 136 ILE A C 1
ATOM 1053 O O . ILE A 1 136 ? -13.520 2.4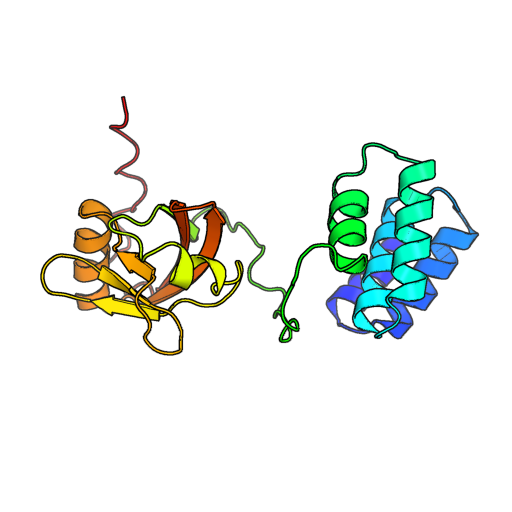99 7.449 1.00 94.81 136 ILE A O 1
ATOM 1057 N N . ARG A 1 137 ? -12.447 4.437 7.007 1.00 93.75 137 ARG A N 1
ATOM 1058 C CA . ARG A 1 137 ? -13.351 4.939 5.978 1.00 93.75 137 ARG A CA 1
ATOM 1059 C C . ARG A 1 137 ? -12.576 5.397 4.748 1.00 93.75 137 ARG A C 1
ATOM 1061 O O . ARG A 1 137 ? -11.389 5.712 4.822 1.00 93.75 137 ARG A O 1
ATOM 1068 N N . THR A 1 138 ? -13.247 5.412 3.604 1.00 88.44 138 THR A N 1
ATOM 1069 C CA . THR A 1 138 ? -12.730 6.071 2.400 1.00 88.44 138 THR A CA 1
ATOM 1070 C C . THR A 1 138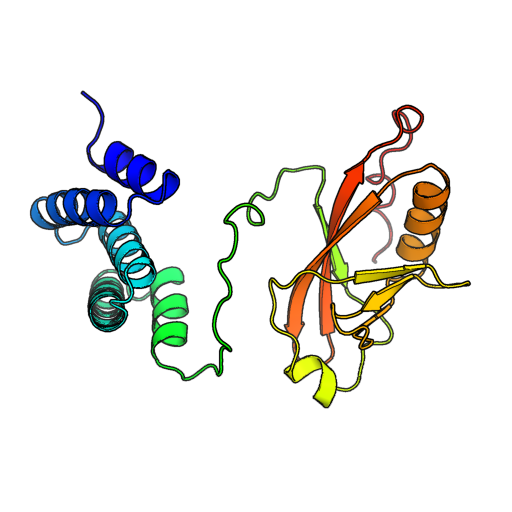 ? -12.794 7.590 2.572 1.00 88.44 138 THR A C 1
ATOM 1072 O O . THR A 1 138 ? -13.498 8.084 3.449 1.00 88.44 138 THR A O 1
ATOM 1075 N N . GLU A 1 139 ? -12.122 8.338 1.696 1.00 83.25 139 GLU A N 1
ATOM 1076 C CA . GLU A 1 139 ? -12.243 9.806 1.619 1.00 83.25 139 GLU A CA 1
ATOM 1077 C C . GLU A 1 139 ? -13.694 10.265 1.373 1.00 83.25 139 GLU A C 1
ATOM 1079 O O . GLU A 1 139 ? -14.116 11.318 1.832 1.00 83.25 139 GLU A O 1
ATOM 1084 N N . SER A 1 140 ? -14.509 9.431 0.716 1.00 84.56 140 SER A N 1
ATOM 1085 C CA . SER A 1 140 ? -15.951 9.679 0.549 1.00 84.56 140 SER A CA 1
ATOM 1086 C C . SER A 1 140 ? -16.792 9.393 1.807 1.00 84.56 140 SER A C 1
ATOM 1088 O O . SER A 1 140 ? -18.009 9.565 1.793 1.00 84.56 140 SER A O 1
ATOM 1090 N N . GLY A 1 141 ? -16.170 8.926 2.895 1.00 86.25 141 GLY A N 1
ATOM 1091 C CA . GLY A 1 141 ? -16.826 8.584 4.158 1.00 86.25 141 GLY A CA 1
ATOM 1092 C C . GLY A 1 141 ? -17.440 7.178 4.219 1.00 86.25 141 GLY A C 1
ATOM 1093 O O . GLY A 1 141 ? -18.020 6.819 5.253 1.00 86.25 141 GLY A O 1
ATOM 1094 N N . GLU A 1 142 ? -17.306 6.378 3.155 1.00 90.19 142 GLU A N 1
ATOM 1095 C CA . GLU A 1 142 ? -17.801 4.997 3.079 1.00 90.19 142 GLU A CA 1
ATOM 1096 C C . GLU A 1 142 ? -17.004 4.086 4.024 1.00 90.19 142 GLU A C 1
ATOM 1098 O O . GLU A 1 142 ? -15.776 4.148 4.086 1.00 90.19 142 GLU A O 1
ATOM 1103 N N . PHE A 1 143 ? -17.702 3.246 4.788 1.00 92.81 143 PHE A N 1
ATOM 1104 C CA . PHE A 1 143 ? -17.087 2.364 5.779 1.00 92.81 143 PHE A CA 1
ATOM 1105 C C . PHE A 1 143 ? -16.339 1.201 5.119 1.00 92.81 143 PHE A C 1
ATOM 1107 O O . PHE A 1 143 ? -16.873 0.545 4.229 1.00 92.81 143 PHE A O 1
ATOM 1114 N N . ILE A 1 144 ? -15.121 0.928 5.594 1.00 93.62 144 ILE A N 1
ATOM 1115 C CA . ILE A 1 144 ? -14.249 -0.144 5.089 1.00 93.62 144 ILE A CA 1
ATOM 1116 C C . ILE A 1 144 ? -14.132 -1.274 6.113 1.00 93.62 144 ILE A C 1
ATOM 1118 O O . ILE A 1 144 ? -14.184 -2.452 5.761 1.00 93.62 144 ILE A O 1
ATOM 1122 N N . GLY A 1 145 ? -13.958 -0.917 7.383 1.00 93.94 145 GLY A N 1
ATOM 1123 C CA . GLY A 1 145 ? -13.748 -1.855 8.477 1.00 93.94 145 GLY A CA 1
ATOM 1124 C C . GLY A 1 145 ? -13.397 -1.128 9.768 1.00 93.94 145 GLY A C 1
ATOM 1125 O O . GLY A 1 145 ? -13.358 0.098 9.817 1.00 93.94 145 GLY A O 1
ATOM 1126 N N . SER A 1 146 ? -13.140 -1.873 10.833 1.00 95.38 146 SER A N 1
ATOM 1127 C CA . SER A 1 146 ? -12.714 -1.339 12.128 1.00 95.38 146 SER A CA 1
ATOM 1128 C C . SER A 1 146 ? -11.321 -1.829 12.487 1.00 95.38 146 SER A C 1
ATOM 1130 O O . SER A 1 146 ? -10.938 -2.939 12.128 1.00 95.38 146 SER A O 1
ATOM 1132 N N . LEU A 1 147 ? -10.571 -1.035 13.245 1.00 94.00 147 LEU A N 1
ATOM 1133 C CA . LEU A 1 147 ? -9.351 -1.532 13.870 1.00 94.00 147 LEU A CA 1
ATOM 1134 C C . LEU A 1 147 ? -9.695 -2.558 14.969 1.00 94.00 147 LEU A C 1
ATOM 1136 O O . LEU A 1 147 ? -10.744 -2.432 15.616 1.00 94.00 147 LEU A O 1
ATOM 1140 N N . PRO A 1 148 ? -8.813 -3.543 15.214 1.00 92.38 148 PRO A N 1
ATOM 1141 C CA . PRO A 1 148 ? -8.868 -4.401 16.395 1.00 92.38 148 PRO A CA 1
ATOM 1142 C C . PRO A 1 148 ? -8.990 -3.602 17.703 1.00 92.38 148 PRO A C 1
ATOM 1144 O O . PRO A 1 148 ? -8.661 -2.412 17.759 1.00 92.38 148 PRO A O 1
ATOM 1147 N N . ASP A 1 149 ? -9.512 -4.233 18.755 1.00 88.69 149 ASP A N 1
ATOM 1148 C CA . ASP A 1 149 ? -9.893 -3.533 19.992 1.00 88.69 149 ASP A CA 1
ATOM 1149 C C . ASP A 1 149 ? -8.689 -2.990 20.771 1.00 88.69 149 ASP A C 1
ATOM 1151 O O . ASP A 1 149 ? -8.727 -1.865 21.271 1.00 88.69 149 ASP A O 1
ATOM 1155 N N . ASP A 1 150 ? -7.599 -3.747 20.816 1.00 84.38 150 ASP A N 1
ATOM 1156 C CA . ASP A 1 150 ? -6.316 -3.369 21.408 1.00 84.38 150 ASP A CA 1
ATOM 1157 C C . ASP A 1 150 ? -5.717 -2.127 20.729 1.00 84.38 150 ASP A C 1
ATOM 1159 O O . ASP A 1 150 ? -5.336 -1.153 21.391 1.00 84.38 150 ASP A O 1
ATOM 1163 N N . ILE A 1 151 ? -5.714 -2.115 19.396 1.00 88.44 151 ILE A N 1
ATOM 1164 C CA . ILE A 1 151 ? -5.190 -1.006 18.595 1.00 88.44 151 ILE A CA 1
ATOM 1165 C C . ILE A 1 151 ? -6.113 0.206 18.712 1.00 88.44 151 ILE A C 1
ATOM 1167 O O . ILE A 1 151 ? -5.638 1.319 18.941 1.00 88.44 151 ILE A O 1
ATOM 1171 N N . SER A 1 152 ? -7.430 -0.004 18.631 1.00 90.31 152 SER A N 1
ATOM 1172 C CA . SER A 1 152 ? -8.443 1.043 18.808 1.00 90.31 152 SER A CA 1
ATOM 1173 C C . SER A 1 152 ? -8.335 1.729 20.169 1.00 90.31 152 SER A C 1
ATOM 1175 O O . SER A 1 152 ? -8.426 2.957 20.253 1.00 90.31 152 SER A O 1
ATOM 1177 N N . PHE A 1 153 ? -8.144 0.950 21.237 1.00 87.12 153 PHE A N 1
ATOM 1178 C CA . PHE A 1 153 ? -7.987 1.457 22.597 1.00 87.12 153 PHE A CA 1
ATOM 1179 C C . PHE A 1 153 ? -6.739 2.331 22.718 1.00 87.12 153 PHE A C 1
ATOM 1181 O O . PHE A 1 153 ? -6.805 3.463 23.205 1.00 87.12 153 PHE A O 1
ATOM 1188 N N . TYR A 1 154 ? -5.604 1.828 22.235 1.00 85.19 154 TYR A N 1
ATOM 1189 C CA . TYR A 1 154 ? -4.343 2.540 22.362 1.00 85.19 154 TYR A CA 1
ATOM 1190 C C . TYR A 1 154 ? -4.312 3.810 21.505 1.00 85.19 154 TYR A C 1
ATOM 1192 O O . TYR A 1 154 ? -3.944 4.878 21.997 1.00 85.19 154 TYR A O 1
ATOM 1200 N N . MET A 1 155 ? -4.730 3.720 20.239 1.00 86.81 155 MET A N 1
ATOM 1201 C CA . MET A 1 155 ? -4.753 4.864 19.326 1.00 86.81 155 MET A CA 1
ATOM 1202 C C . MET A 1 155 ? -5.642 5.988 19.842 1.00 86.81 155 MET A C 1
ATOM 1204 O O . MET A 1 155 ? -5.232 7.141 19.813 1.00 86.81 155 MET A O 1
ATOM 1208 N N . ARG A 1 156 ? -6.815 5.665 20.394 1.00 87.88 156 ARG A N 1
ATOM 1209 C CA . ARG A 1 156 ? -7.688 6.668 21.009 1.00 87.88 156 ARG A CA 1
ATOM 1210 C C . ARG A 1 156 ? -6.997 7.411 22.146 1.00 87.88 156 ARG A C 1
ATOM 1212 O O . ARG A 1 156 ? -6.984 8.638 22.150 1.00 87.88 156 ARG A O 1
ATOM 1219 N N . ARG A 1 157 ? -6.392 6.671 23.078 1.00 84.50 157 ARG A N 1
ATOM 1220 C CA . ARG A 1 157 ? -5.705 7.250 24.240 1.00 84.50 157 ARG A CA 1
ATOM 1221 C C . ARG A 1 157 ? -4.557 8.170 23.829 1.00 84.50 157 ARG A C 1
ATOM 1223 O O . ARG A 1 157 ? -4.261 9.136 24.523 1.00 84.50 157 ARG A O 1
ATOM 1230 N N . LEU A 1 158 ? -3.875 7.856 22.732 1.00 82.38 158 LEU A N 1
ATOM 1231 C CA . LEU A 1 158 ? -2.820 8.713 22.204 1.00 82.38 158 LEU A CA 1
ATOM 1232 C C . LEU A 1 158 ? -3.355 9.897 21.399 1.00 82.38 158 LEU A C 1
ATOM 1234 O O . LEU A 1 158 ? -2.785 10.983 21.487 1.00 82.38 158 LEU A O 1
ATOM 1238 N N . SER A 1 159 ? -4.458 9.734 20.672 1.00 84.81 159 SER A N 1
ATOM 1239 C CA . SER A 1 159 ? -5.130 10.849 20.002 1.00 84.81 159 SER A CA 1
ATOM 1240 C C . SER A 1 159 ? -5.637 11.895 20.994 1.00 84.81 159 SER A C 1
ATOM 1242 O O . SER A 1 159 ? -5.486 13.084 20.736 1.00 84.81 159 SER A O 1
ATOM 1244 N N . GLU A 1 160 ? -6.126 11.482 22.168 1.00 83.75 160 GLU A N 1
ATOM 1245 C CA . GLU A 1 160 ? -6.459 12.393 23.280 1.00 83.75 160 GLU A CA 1
ATOM 1246 C C . GLU A 1 160 ? -5.242 13.198 23.770 1.00 83.75 160 GLU A C 1
ATOM 1248 O O . GLU A 1 160 ? -5.384 14.322 24.242 1.00 83.75 160 GLU A O 1
ATOM 1253 N N . LYS A 1 161 ? -4.031 12.652 23.612 1.00 80.94 161 LYS A N 1
ATOM 1254 C CA . LYS A 1 161 ? -2.761 13.319 23.942 1.00 80.94 161 LYS A CA 1
ATOM 1255 C C . LYS A 1 161 ? -2.184 14.153 22.792 1.00 80.94 161 LYS A C 1
ATOM 1257 O O . LYS A 1 161 ? -1.059 14.640 22.902 1.00 80.94 161 LYS A O 1
ATOM 1262 N N . GLY A 1 162 ? -2.931 14.308 21.698 1.00 78.00 162 GLY A N 1
ATOM 1263 C CA . GLY A 1 162 ? -2.547 15.107 20.535 1.00 78.00 162 GLY A CA 1
ATOM 1264 C C . GLY A 1 162 ? -1.801 14.343 19.441 1.00 78.00 162 GLY A C 1
ATOM 1265 O O . GLY A 1 162 ? -1.353 14.968 18.477 1.00 78.00 162 GLY A O 1
ATOM 1266 N N . ASN A 1 163 ? -1.670 13.015 19.542 1.00 80.75 163 ASN A N 1
ATOM 1267 C CA . ASN A 1 163 ? -1.036 12.245 18.477 1.00 80.75 163 ASN A CA 1
ATOM 1268 C C . ASN A 1 163 ? -1.961 12.141 17.263 1.00 80.75 163 ASN A C 1
ATOM 1270 O O . ASN A 1 163 ? -3.163 11.882 17.375 1.00 80.75 163 ASN A O 1
ATOM 1274 N N . LYS A 1 164 ? -1.373 12.324 16.083 1.00 82.00 164 LYS A N 1
ATOM 1275 C CA . LYS A 1 164 ? -2.078 12.236 14.804 1.00 82.00 164 LYS A CA 1
ATOM 1276 C C . LYS A 1 164 ? -1.566 11.053 14.016 1.00 82.00 164 LYS A C 1
ATOM 1278 O O . LYS A 1 164 ? -0.364 10.798 13.993 1.00 82.00 164 LYS A O 1
ATOM 1283 N N . TYR A 1 165 ? -2.483 10.380 13.341 1.00 86.50 165 TYR A N 1
ATOM 1284 C CA . TYR A 1 165 ? -2.184 9.224 12.513 1.00 86.50 165 TYR A CA 1
ATOM 1285 C C . TYR A 1 165 ? -2.530 9.504 11.061 1.00 86.50 165 TYR A C 1
ATOM 1287 O O . TYR A 1 165 ? -3.454 10.260 10.766 1.00 86.50 165 TYR A O 1
ATOM 1295 N N . GLU A 1 166 ? -1.790 8.864 10.174 1.00 86.44 166 GLU A N 1
ATOM 1296 C CA . GLU A 1 166 ? -2.104 8.741 8.765 1.00 86.44 166 GLU A CA 1
ATOM 1297 C C . GLU A 1 166 ? -2.242 7.265 8.425 1.00 86.44 166 GLU A C 1
ATOM 1299 O O . GLU A 1 166 ? -1.498 6.432 8.948 1.00 86.44 166 GLU A O 1
ATOM 1304 N N . MET A 1 167 ? -3.213 6.934 7.579 1.00 88.19 167 MET A N 1
ATOM 1305 C CA . MET A 1 167 ? -3.497 5.553 7.229 1.00 88.19 167 MET A CA 1
ATOM 1306 C C . MET A 1 167 ? -3.613 5.374 5.728 1.00 88.19 167 MET A C 1
ATOM 1308 O O . MET A 1 167 ? -4.135 6.240 5.028 1.00 88.19 167 MET A O 1
ATOM 1312 N N . TYR A 1 168 ? -3.160 4.222 5.251 1.00 88.56 168 TYR A N 1
ATOM 1313 C CA . TYR A 1 168 ? -3.220 3.850 3.844 1.00 88.56 168 TYR A CA 1
ATOM 1314 C C . TYR A 1 168 ? -3.695 2.412 3.709 1.00 88.56 168 TYR A C 1
ATOM 1316 O O . TYR A 1 168 ? -3.282 1.544 4.479 1.00 88.56 168 TYR A O 1
ATOM 1324 N N . ILE A 1 169 ? -4.546 2.141 2.723 1.00 87.06 169 ILE A N 1
ATOM 1325 C CA . ILE A 1 169 ? -4.957 0.771 2.413 1.00 87.06 169 ILE A CA 1
ATOM 1326 C C . ILE A 1 169 ? -3.729 0.031 1.884 1.00 87.06 169 ILE A C 1
ATOM 1328 O O . ILE A 1 169 ? -3.191 0.393 0.843 1.00 87.06 169 ILE A O 1
ATOM 1332 N N . LYS A 1 170 ? -3.273 -1.009 2.579 1.00 84.38 170 LYS A N 1
ATOM 1333 C CA . LYS A 1 170 ? -2.164 -1.848 2.110 1.00 84.38 170 LYS A CA 1
ATOM 1334 C C . LYS A 1 170 ? -2.642 -2.839 1.062 1.00 84.38 170 LYS A C 1
ATOM 1336 O O . LYS A 1 170 ? -2.018 -2.994 0.019 1.00 84.38 170 LYS A O 1
ATOM 1341 N N . GLU A 1 171 ? -3.714 -3.549 1.386 1.00 82.44 171 GLU A N 1
ATOM 1342 C CA . GLU A 1 171 ? -4.174 -4.696 0.618 1.00 82.44 171 GLU A CA 1
ATOM 1343 C C . GLU A 1 171 ? -5.651 -4.964 0.901 1.00 82.44 171 GLU A C 1
ATOM 1345 O O . GLU A 1 171 ? -6.127 -4.774 2.023 1.00 82.44 171 GLU A O 1
ATOM 1350 N N . VAL A 1 172 ? -6.360 -5.415 -0.133 1.00 85.44 172 VAL A N 1
ATOM 1351 C CA . VAL A 1 172 ? -7.748 -5.872 -0.072 1.00 85.44 172 VAL A CA 1
ATOM 1352 C C . VAL A 1 172 ? -7.818 -7.207 -0.813 1.00 85.44 172 VAL A C 1
ATOM 1354 O O . VAL A 1 172 ? -7.650 -7.242 -2.030 1.00 85.44 172 VAL A O 1
ATOM 1357 N N . VAL A 1 173 ? -8.050 -8.300 -0.084 1.00 83.06 173 VAL A N 1
ATOM 1358 C CA . VAL A 1 173 ? -8.202 -9.657 -0.635 1.00 83.06 173 VAL A CA 1
ATOM 1359 C C . VAL A 1 173 ? -9.503 -10.246 -0.113 1.00 83.06 173 VAL A C 1
ATOM 1361 O O . VAL A 1 173 ? -9.629 -10.560 1.069 1.00 83.06 173 VAL A O 1
ATOM 1364 N N . ASP A 1 174 ? -10.487 -10.390 -0.999 1.00 82.06 174 ASP A N 1
ATOM 1365 C CA . ASP A 1 174 ? -11.849 -10.832 -0.681 1.00 82.06 174 ASP A CA 1
ATOM 1366 C C . ASP A 1 174 ? -12.539 -10.001 0.413 1.00 82.06 174 ASP A C 1
ATOM 1368 O O . ASP A 1 174 ? -13.188 -8.998 0.121 1.00 82.06 174 ASP A O 1
ATOM 1372 N N . SER A 1 175 ? -12.435 -10.455 1.662 1.00 82.44 175 SER A N 1
ATOM 1373 C CA . SER A 1 175 ? -13.005 -9.832 2.862 1.00 82.44 175 SER A CA 1
ATOM 1374 C C . SER A 1 175 ? -11.932 -9.423 3.872 1.00 82.44 175 SER A C 1
ATOM 1376 O O . SER A 1 175 ? -12.266 -8.883 4.925 1.00 82.44 175 SER A O 1
ATOM 1378 N N . LYS A 1 176 ? -10.658 -9.670 3.556 1.00 86.81 176 LYS A N 1
ATOM 1379 C CA . LYS A 1 176 ? -9.507 -9.269 4.357 1.00 86.81 176 LYS A CA 1
ATOM 1380 C C . LYS A 1 176 ? -8.992 -7.934 3.855 1.00 86.81 176 LYS A C 1
ATOM 1382 O O . LYS A 1 176 ? -8.715 -7.770 2.667 1.00 86.81 176 LYS A O 1
ATOM 1387 N N . VAL A 1 177 ? -8.866 -6.983 4.770 1.00 90.25 177 VAL A N 1
ATOM 1388 C CA . VAL A 1 177 ? -8.355 -5.646 4.476 1.00 90.25 177 VAL A CA 1
ATOM 1389 C C . VAL A 1 177 ? -7.231 -5.355 5.445 1.00 90.25 177 VAL A C 1
ATOM 1391 O O . VAL A 1 177 ? -7.421 -5.455 6.653 1.00 90.25 177 VAL A O 1
ATOM 1394 N N . SER A 1 178 ? -6.074 -4.974 4.920 1.00 87.50 178 SER A N 1
ATOM 1395 C CA . SER A 1 178 ? -4.944 -4.517 5.724 1.00 87.50 178 SER A CA 1
ATOM 1396 C C . SER A 1 178 ? -4.702 -3.035 5.504 1.00 87.50 178 SER A C 1
ATOM 1398 O O . SER A 1 178 ? -4.777 -2.545 4.376 1.00 87.50 178 SER A O 1
ATOM 1400 N N . VAL A 1 179 ? -4.364 -2.328 6.576 1.00 89.56 179 VAL A N 1
ATOM 1401 C CA . VAL A 1 179 ? -4.013 -0.910 6.546 1.00 89.56 179 VAL A CA 1
ATOM 1402 C C . VAL A 1 179 ? -2.631 -0.686 7.128 1.00 89.56 179 VAL A C 1
ATOM 1404 O O . VAL A 1 179 ? -2.238 -1.310 8.114 1.00 89.56 179 VAL A O 1
ATOM 1407 N N . TYR A 1 180 ? -1.895 0.229 6.517 1.00 87.94 180 TYR A N 1
ATOM 1408 C CA . TYR A 1 180 ? -0.738 0.842 7.138 1.00 87.94 180 TYR A CA 1
ATOM 1409 C C . TYR A 1 180 ? -1.195 1.983 8.030 1.00 87.94 180 TYR A C 1
ATOM 1411 O O . TYR A 1 180 ? -2.012 2.799 7.614 1.00 87.94 180 TYR A O 1
ATOM 1419 N N . ILE A 1 181 ? -0.643 2.049 9.235 1.00 86.56 181 ILE A N 1
ATOM 1420 C CA . ILE A 1 181 ? -0.840 3.138 10.186 1.00 86.56 181 ILE A CA 1
ATOM 1421 C C . ILE A 1 181 ? 0.522 3.767 10.447 1.00 86.56 181 ILE A C 1
ATOM 1423 O O . ILE A 1 181 ? 1.436 3.095 10.932 1.00 86.56 181 ILE A O 1
ATOM 1427 N N . ARG A 1 182 ? 0.640 5.057 10.137 1.00 82.69 182 ARG A N 1
ATOM 1428 C CA . ARG A 1 182 ? 1.812 5.895 10.393 1.00 82.69 182 ARG A CA 1
ATOM 1429 C C . ARG A 1 182 ? 1.450 6.960 11.419 1.00 82.69 182 ARG A C 1
ATOM 1431 O O . ARG A 1 182 ? 0.413 7.605 11.318 1.00 82.69 182 ARG A O 1
ATOM 1438 N N . GLU A 1 183 ? 2.296 7.159 12.416 1.00 78.56 183 GLU A N 1
ATOM 1439 C CA . GLU A 1 183 ? 2.137 8.246 13.387 1.00 78.56 183 GLU A CA 1
ATOM 1440 C C . GLU A 1 183 ? 2.830 9.514 12.858 1.00 78.56 183 GLU A C 1
ATOM 1442 O O . GLU A 1 183 ? 4.019 9.480 12.553 1.00 78.56 183 GLU A O 1
ATOM 1447 N N . LEU A 1 184 ? 2.086 10.615 12.713 1.00 67.88 184 LEU A N 1
ATOM 1448 C CA . LEU A 1 184 ? 2.563 11.890 12.158 1.00 67.88 184 LEU A CA 1
ATOM 1449 C C . LEU A 1 184 ? 3.119 12.835 13.228 1.00 67.88 184 LEU A C 1
ATOM 1451 O O . LEU A 1 184 ? 4.092 13.543 12.990 1.00 67.88 184 LEU A O 1
ATOM 1455 N N . ILE A 1 185 ? 2.483 12.879 14.400 1.00 64.00 185 ILE A N 1
ATOM 1456 C CA . ILE A 1 185 ? 2.886 13.745 15.513 1.00 64.00 185 ILE A CA 1
ATOM 1457 C C . ILE A 1 185 ? 2.993 12.884 16.762 1.00 64.00 185 ILE A C 1
ATOM 1459 O O . ILE A 1 185 ? 2.018 12.243 17.155 1.00 64.00 185 ILE A O 1
ATOM 1463 N N . ARG A 1 186 ? 4.169 12.911 17.393 1.00 58.94 186 ARG A N 1
ATOM 1464 C CA . ARG A 1 186 ? 4.392 12.374 18.736 1.00 58.94 186 ARG A CA 1
ATOM 1465 C C . ARG A 1 186 ? 4.444 13.539 19.713 1.00 58.94 186 ARG A C 1
ATOM 1467 O O . ARG A 1 186 ? 5.388 14.326 19.687 1.00 58.94 186 ARG A O 1
ATOM 1474 N N . SER A 1 187 ? 3.439 13.652 20.573 1.00 47.06 187 SER A N 1
ATOM 1475 C CA . SER A 1 187 ? 3.489 14.553 21.723 1.00 47.06 187 SER A CA 1
ATOM 1476 C C . SER A 1 187 ? 4.703 14.208 22.604 1.00 47.06 187 SER A C 1
ATOM 1478 O O . SER A 1 187 ? 4.959 13.033 22.892 1.00 47.06 187 SER A O 1
ATOM 1480 N N . PHE A 1 188 ? 5.469 15.231 23.008 1.00 43.16 188 PHE A N 1
ATOM 1481 C CA . PHE A 1 188 ? 6.784 15.137 23.670 1.00 43.16 188 PHE A CA 1
ATOM 1482 C C . PHE A 1 188 ? 6.772 14.317 24.982 1.00 43.16 188 PHE A C 1
ATOM 1484 O O . PHE A 1 188 ? 7.821 13.861 25.437 1.00 43.16 188 PHE A O 1
ATOM 1491 N N . ASP A 1 189 ? 5.587 14.049 25.536 1.00 46.62 189 ASP A N 1
ATOM 1492 C CA . ASP A 1 189 ? 5.348 13.340 26.800 1.00 46.62 189 ASP A CA 1
ATOM 1493 C C . ASP A 1 189 ? 5.221 11.798 26.661 1.00 46.62 189 ASP A C 1
ATOM 1495 O O . ASP A 1 189 ? 4.821 11.082 27.578 1.00 46.62 189 ASP A O 1
ATOM 1499 N N . THR A 1 190 ? 5.552 11.237 25.490 1.00 44.44 190 THR A N 1
ATOM 1500 C CA . THR A 1 190 ? 5.445 9.786 25.204 1.00 44.44 190 THR A CA 1
ATOM 1501 C C . THR A 1 190 ? 6.785 9.067 25.012 1.00 44.44 190 THR A C 1
ATOM 1503 O O . THR A 1 190 ? 6.815 7.905 24.608 1.00 44.44 190 THR A O 1
ATOM 1506 N N . LYS A 1 191 ? 7.911 9.688 25.393 1.00 43.09 191 LYS A N 1
ATOM 1507 C CA . LYS A 1 191 ? 9.268 9.115 25.239 1.00 43.09 191 LYS A CA 1
ATOM 1508 C C . LYS A 1 191 ? 9.550 7.814 26.024 1.00 43.09 191 LYS A C 1
ATOM 1510 O O . LYS A 1 191 ? 10.640 7.271 25.883 1.00 43.09 191 LYS A O 1
ATOM 1515 N N . LYS A 1 192 ? 8.619 7.281 26.833 1.00 42.16 192 LYS A N 1
ATOM 1516 C CA . LYS A 1 192 ? 8.866 6.101 27.700 1.00 42.16 192 LYS A CA 1
ATOM 1517 C C . LYS A 1 192 ? 7.860 4.940 27.635 1.00 42.16 192 LYS A C 1
ATOM 1519 O O . LYS A 1 192 ? 7.987 4.010 28.425 1.00 42.16 192 LYS A O 1
ATOM 1524 N N . LYS A 1 193 ? 6.902 4.904 26.700 1.00 44.06 193 LYS A N 1
ATOM 1525 C CA . LYS A 1 193 ? 6.089 3.688 26.462 1.00 44.06 193 LYS A CA 1
ATOM 1526 C C . LYS A 1 193 ? 6.085 3.330 24.986 1.00 44.06 193 LYS A C 1
ATOM 1528 O O . LYS A 1 193 ? 5.192 3.706 24.235 1.00 44.06 193 LYS A O 1
ATOM 1533 N N . VAL A 1 194 ? 7.138 2.622 24.594 1.00 42.12 194 VAL A N 1
ATOM 1534 C CA . VAL A 1 194 ? 7.311 2.064 23.255 1.00 42.12 194 VAL A CA 1
ATOM 1535 C C . VAL A 1 194 ? 6.106 1.177 22.936 1.00 42.12 194 VAL A C 1
ATOM 1537 O O . VAL A 1 194 ? 5.800 0.253 23.682 1.00 42.12 194 VAL A O 1
ATOM 1540 N N . PHE A 1 195 ? 5.445 1.413 21.805 1.00 44.59 195 PHE A N 1
ATOM 1541 C CA . PHE A 1 195 ? 4.378 0.540 21.291 1.00 44.59 195 PHE A CA 1
ATOM 1542 C C . PHE A 1 195 ? 4.914 -0.847 20.844 1.00 44.59 195 PHE A C 1
ATOM 1544 O O . PHE A 1 195 ? 4.157 -1.709 20.419 1.00 44.59 195 PHE A O 1
ATOM 1551 N N . ASN A 1 196 ? 6.219 -1.108 20.969 1.00 42.00 196 ASN A N 1
ATOM 1552 C CA . ASN A 1 196 ? 6.823 -2.416 20.686 1.00 42.00 196 ASN A CA 1
ATOM 1553 C C . ASN A 1 196 ? 6.569 -3.459 21.791 1.00 42.00 196 ASN A C 1
ATOM 1555 O O . ASN A 1 196 ? 6.867 -4.632 21.583 1.00 42.00 196 ASN A O 1
ATOM 1559 N N . SER A 1 197 ? 6.004 -3.083 22.946 1.00 41.84 197 SER A N 1
ATOM 1560 C CA . SER A 1 197 ? 5.815 -4.011 24.073 1.00 41.84 197 SER A CA 1
ATOM 1561 C C . SER A 1 197 ? 4.578 -4.917 23.978 1.00 41.84 197 SER A C 1
ATOM 1563 O O . SER A 1 197 ? 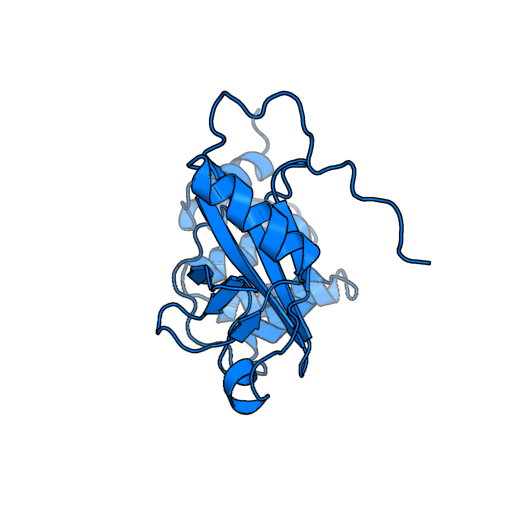4.263 -5.590 24.953 1.00 41.84 197 SER A O 1
ATOM 1565 N N . LEU A 1 198 ? 3.851 -4.933 22.856 1.00 43.97 198 LEU A N 1
ATOM 1566 C CA . LEU A 1 198 ? 2.695 -5.826 22.651 1.00 43.97 198 LEU A CA 1
ATOM 1567 C C . LEU A 1 198 ? 2.990 -6.987 21.687 1.00 43.97 198 LEU A C 1
ATOM 1569 O O . LEU A 1 198 ? 2.083 -7.696 21.271 1.00 43.97 198 LEU A O 1
ATOM 1573 N N . SER A 1 199 ? 4.265 -7.237 21.377 1.00 40.03 199 SER A N 1
ATOM 1574 C CA . SER A 1 199 ? 4.707 -8.453 20.681 1.00 40.03 199 SER A CA 1
ATOM 1575 C C . SER A 1 199 ? 4.829 -9.644 21.644 1.00 40.03 199 SER A C 1
ATOM 1577 O O . SER A 1 199 ? 5.890 -10.223 21.832 1.00 40.03 199 SER A O 1
ATOM 1579 N N . SER A 1 200 ? 3.735 -10.026 22.296 1.00 41.28 200 SER A N 1
ATOM 1580 C CA . SER A 1 200 ? 3.570 -11.398 22.786 1.00 41.28 200 SER A CA 1
ATOM 1581 C C . SER A 1 200 ? 2.080 -11.693 22.905 1.00 41.28 200 SER A C 1
ATOM 1583 O O . SER A 1 200 ? 1.334 -10.842 23.370 1.00 41.28 200 SER A O 1
ATOM 1585 N N . PHE A 1 201 ? 1.680 -12.889 22.470 1.00 38.34 201 PHE A N 1
ATOM 1586 C CA . PHE A 1 201 ? 0.310 -13.413 22.354 1.00 38.34 201 PHE A CA 1
ATOM 1587 C C . PHE A 1 201 ? -0.365 -13.291 20.977 1.00 38.34 201 PHE A C 1
ATOM 1589 O O . PHE A 1 201 ? -1.477 -12.795 20.844 1.00 38.34 201 PHE A O 1
ATOM 1596 N N . SER A 1 202 ? 0.243 -13.925 19.973 1.00 31.61 202 SER A N 1
ATOM 1597 C CA . SER A 1 202 ? -0.502 -14.940 19.216 1.00 31.61 202 SER A CA 1
ATOM 1598 C C . SER A 1 202 ? 0.258 -16.264 19.327 1.00 31.61 202 SER A C 1
ATOM 1600 O O . SER A 1 202 ? 1.331 -16.417 18.741 1.00 31.61 202 SER A O 1
ATOM 1602 N N . ARG A 1 203 ? -0.256 -17.168 20.167 1.00 33.84 203 ARG A N 1
ATOM 1603 C CA . ARG A 1 203 ? -0.077 -18.610 19.965 1.00 33.84 203 ARG A CA 1
ATOM 1604 C C . ARG A 1 203 ? -0.977 -19.043 18.818 1.00 33.84 203 ARG A C 1
ATOM 1606 O O . ARG A 1 203 ? -2.039 -18.398 18.669 1.00 33.84 203 ARG A O 1
#

Foldseek 3Di:
DDDLVNVLVVCVVVVVLVSNLVSLVVVCVVPVLPLVSLLSNLVSCVSVVNNVVSLVSLVVNCVSPVPPPSSVVSNCVSVCVDVDDDDDDQPPPPPDPPPAFKDKFKFAPFDALVVLVVDDFFDWWDWDLDPQWIFIAHPVRHTGGTTDRVCSVVVVVQVVVVKDWIKTFHDGDRRITMMMIGIDDDDPVPPPDRPVVPPDDDD

Radius of gyration: 21.11 Å; Cα contacts (8 Å, |Δi|>4): 281; chains: 1; bounding box: 53×34×53 Å

Nearest PDB structures (foldseek):
  6fdp-assembly1_A  TM=9.566E-01  e=1.329E-03  Homo sapiens
  5lyn-assembly1_B  TM=9.112E-01  e=1.054E-03  Saccharomyces cerevisiae
  8ffw-assembly1_D  TM=9.205E-01  e=3.556E-03  Homo sapiens
  1hxi-assembly1_A  TM=9.217E-01  e=1.800E-02  Trypanosoma brucei
  9gaw-assembly1_K  TM=8.118E-01  e=2.269E-02  Homo sapiens

Sequence (203 aa):
MVDLSTQAIQAALACDWQKAIKLNLELVKATPDDVQALNRLAYSHIQTDDPKKAKRIYSSILKIDPQNLMANKNLNKLKGNISTVKALPTNGQIYIDEPGMTRCVELVNTAPKVVLKKITPGIKAEYKIGKKKIEIRTESGEFIGSLPDDISFYMRRLSEKGNKYEMYIKEVVDSKVSVYIRELIRSFDTKKKVFNSLSSFSR

Mean predicted aligned error: 16.95 Å

Organism: NCBI:txid1974862

pLDDT: mean 77.25, std 18.64, range [31.61, 95.38]

Secondary structure (DSSP, 8-state):
---HHHHHHHHHHTT-HHHHHHHHHHHHHH-TT-HHHHHHHHHHHHHTT-HHHHHHHHHHHHHH-TT-HHHHHHHHHHTT-S---------TTS----TTTEEEEE-BSPPPHHHHTTPPTT-EEEEEE-SSSEEEE-TT--EEEE--HHHHHHHHHHHTTT-EEEEEEEEEETTEEEEEEEEEE--GGGTT--GGGG-----

InterPro domains:
  IPR011990 Tetratricopeptide-like helical domain superfamily [G3DSA:1.25.40.10] (5-82)
  IPR011990 Tetratricopeptide-like helical domain superfamily [SSF48452] (15-78)
  IPR019734 Tetratricopeptide repeat [PS50005] (35-68)

Solvent-accessible surface area (backbone atoms only — not comparable to full-atom values): 11763 Å² total; per-residue (Å²): 131,84,53,63,69,58,53,22,49,52,26,47,74,69,66,38,36,71,58,16,35,54,41,22,51,54,48,34,70,78,39,76,84,43,58,67,39,46,50,53,33,22,50,32,27,48,78,69,77,34,54,70,59,18,46,54,43,31,55,52,41,41,72,78,41,72,80,42,64,65,39,54,54,52,43,45,57,75,65,57,84,46,91,72,73,82,80,69,88,73,73,91,75,85,79,69,88,56,91,89,53,69,44,82,42,66,42,38,80,48,41,59,54,79,61,49,74,73,60,62,61,71,40,69,38,39,74,46,85,55,96,72,39,27,35,34,20,40,84,88,64,48,72,48,23,23,44,44,60,72,57,21,49,52,51,49,63,39,39,78,61,62,32,40,75,46,36,28,32,62,42,73,56,80,71,49,36,31,31,35,40,32,70,76,40,78,47,86,91,54,88,82,67,68,84,74,79,68,85,73,85,83,129